Protein AF-A0AAV4TLE2-F1 (afdb_monomer_lite)

Secondary structure (DSSP, 8-state):
-------------------------------PPP------------------------TTS-------SSS------EETTEE--HHHHTT-TT-EE-TTS-EESGGG---TTTTB-TTS-BT-S---B-TTS-BT---EE-TTT--EESTTSS--HHHHGGGB-TTS-BTTSS---EE-TTS-EESSS-TTB-TTS-B--GGGGGGPPEEETTEEESGGG---GGGTB-TTS-BGGGT---GGGGS--B-TTS-BT---S----------S---TT-PPPP---

Sequence (285 aa):
MIKKKLCATEFVLQTQCALTVANIAKQLSPRIQVMGWNWIIIVLMHLQVGMTQLSNVNLDDLQTNEPDHAGYGWPTRVFEGKVLTDCEGLGFRNATKNKCGFCTGGNTNLPKQYYMDCEGKCEGTASSLDCNGDCRGKAYIDECSGECIGGNTKKTEKDVESYRDCRGGCMSSGIKLFKDSCSVCHTGTSPFQDCTNRCHMPSQEKQMTKLICGRCVGGTSGIPASDVLDPCGNCKSDGIECPCNGTGKPDACGICNGGGVSCMKAIRFQPRALPVNTQATVRFY

pLDDT: mean 72.19, std 23.96, range [23.53, 96.81]

Organism: NCBI:txid1538125

Structure (mmCIF, N/CA/C/O backbone):
data_AF-A0AAV4TLE2-F1
#
_entry.id   AF-A0AAV4TLE2-F1
#
loop_
_atom_site.group_PDB
_atom_site.id
_atom_site.type_symbol
_atom_site.label_atom_id
_atom_site.label_alt_id
_atom_site.label_comp_id
_atom_site.label_asym_id
_atom_site.label_entity_id
_atom_site.label_seq_id
_atom_site.pdbx_PDB_ins_code
_atom_site.Cartn_x
_atom_site.Cartn_y
_atom_site.Cartn_z
_atom_site.occupancy
_atom_site.B_iso_or_equiv
_atom_site.auth_seq_id
_atom_site.auth_comp_id
_atom_site.auth_asym_id
_atom_site.auth_atom_id
_atom_site.pdbx_PDB_model_num
ATOM 1 N N . MET A 1 1 ? 45.057 -40.861 19.599 1.00 31.16 1 MET A N 1
ATOM 2 C CA . MET A 1 1 ? 46.180 -40.104 20.192 1.00 31.16 1 MET A CA 1
ATOM 3 C C . MET A 1 1 ? 45.905 -38.609 20.034 1.00 31.16 1 MET A C 1
ATOM 5 O O . MET A 1 1 ? 45.713 -38.215 18.901 1.00 31.16 1 MET A O 1
ATOM 9 N N . ILE A 1 2 ? 45.884 -37.846 21.150 1.00 25.09 2 ILE A N 1
ATOM 10 C CA . ILE A 1 2 ? 46.497 -36.495 21.334 1.00 25.09 2 ILE A CA 1
ATOM 11 C C . ILE A 1 2 ? 45.984 -35.358 20.398 1.00 25.09 2 ILE A C 1
ATOM 13 O O . ILE A 1 2 ? 46.074 -35.498 19.195 1.00 25.09 2 ILE A O 1
ATOM 17 N N . LYS A 1 3 ? 45.540 -34.150 20.802 1.00 27.08 3 LYS A N 1
ATOM 18 C CA . LYS A 1 3 ? 45.481 -33.387 22.071 1.00 27.08 3 LYS A CA 1
ATOM 19 C C . LYS A 1 3 ? 44.549 -32.152 21.913 1.00 27.08 3 LYS A C 1
ATOM 21 O O . LYS A 1 3 ? 44.486 -31.547 20.854 1.00 27.08 3 LYS A O 1
ATOM 26 N N . LYS A 1 4 ? 43.943 -31.780 23.049 1.00 29.06 4 LYS A N 1
ATOM 27 C CA . LYS A 1 4 ? 43.359 -30.503 23.542 1.00 29.06 4 LYS A CA 1
ATOM 28 C C . LYS A 1 4 ? 43.868 -29.153 22.973 1.00 29.06 4 LYS A C 1
ATOM 30 O O . LYS A 1 4 ? 45.073 -28.999 22.801 1.00 29.06 4 LYS A O 1
ATOM 35 N N . LYS A 1 5 ? 42.974 -28.139 22.978 1.00 27.11 5 LYS A N 1
ATOM 36 C CA . LYS A 1 5 ? 43.078 -26.787 23.623 1.00 27.11 5 LYS A CA 1
ATOM 37 C C . LYS A 1 5 ? 41.677 -26.109 23.566 1.00 27.11 5 LYS A C 1
ATOM 39 O O . LYS A 1 5 ? 41.113 -26.092 22.485 1.00 27.11 5 LYS A O 1
ATOM 44 N N . LEU A 1 6 ? 40.926 -25.818 24.643 1.00 25.81 6 LEU A N 1
ATOM 45 C CA . LEU A 1 6 ? 41.026 -24.845 25.766 1.00 25.81 6 LEU A CA 1
ATOM 46 C C . LEU A 1 6 ? 40.865 -23.353 25.395 1.00 25.81 6 LEU A C 1
ATOM 48 O O . LEU A 1 6 ? 41.767 -22.798 24.782 1.00 25.81 6 LEU A O 1
ATOM 52 N N . CYS A 1 7 ? 39.737 -22.767 25.838 1.00 23.53 7 CYS A N 1
ATOM 53 C CA . CYS A 1 7 ? 39.487 -21.452 26.488 1.00 23.53 7 CYS A CA 1
ATOM 54 C C . CYS A 1 7 ? 37.956 -21.408 26.738 1.00 23.53 7 CYS A C 1
ATOM 56 O O . CYS A 1 7 ? 37.212 -21.499 25.771 1.00 23.53 7 CYS A O 1
ATOM 58 N N . ALA A 1 8 ? 37.355 -21.506 27.929 1.00 24.25 8 ALA A N 1
ATOM 59 C CA . ALA A 1 8 ? 37.549 -20.862 29.233 1.00 24.25 8 ALA A CA 1
ATOM 60 C C . ALA A 1 8 ? 37.333 -19.338 29.214 1.00 24.25 8 ALA A C 1
ATOM 62 O O . ALA A 1 8 ? 38.262 -18.595 28.921 1.00 24.25 8 ALA A O 1
ATOM 63 N N . THR A 1 9 ? 36.128 -18.918 29.612 1.00 26.03 9 THR A N 1
ATOM 64 C CA . THR A 1 9 ? 35.859 -17.692 30.382 1.00 26.03 9 THR A CA 1
ATOM 65 C C . THR A 1 9 ? 34.666 -17.954 31.313 1.00 26.03 9 THR A C 1
ATOM 67 O O . THR A 1 9 ? 33.529 -18.102 30.873 1.00 26.03 9 THR A O 1
ATOM 70 N N . GLU A 1 10 ? 34.958 -18.069 32.609 1.00 26.19 10 GLU A N 1
ATOM 71 C CA . GLU A 1 10 ? 34.013 -17.958 33.728 1.00 26.19 10 GLU A CA 1
ATOM 72 C C . GLU A 1 10 ? 33.810 -16.474 34.091 1.00 26.19 10 GLU A C 1
ATOM 74 O O . GLU A 1 10 ? 34.738 -15.689 33.908 1.00 26.19 10 GLU A O 1
ATOM 79 N N . PHE A 1 11 ? 32.642 -16.107 34.637 1.00 24.56 11 PHE A N 1
ATOM 80 C CA . PHE A 1 11 ? 32.458 -15.466 35.962 1.00 24.56 11 PHE A CA 1
ATOM 81 C C . PHE A 1 11 ? 30.948 -15.167 36.171 1.00 24.56 11 PHE A C 1
ATOM 83 O O . PHE A 1 11 ? 30.346 -14.503 35.337 1.00 24.56 11 PHE A O 1
ATOM 90 N N . VAL A 1 12 ? 30.231 -15.843 37.086 1.00 26.41 12 VAL A N 1
ATOM 91 C CA . VAL A 1 12 ? 30.034 -15.594 38.543 1.00 26.41 12 VAL A CA 1
ATOM 92 C C . VAL A 1 12 ? 28.701 -14.874 38.836 1.00 26.41 12 VAL A C 1
ATOM 94 O O . VAL A 1 12 ? 28.540 -13.725 38.453 1.00 26.41 12 VAL A O 1
ATOM 97 N N . LEU A 1 13 ? 27.766 -15.536 39.544 1.00 25.38 13 LEU A N 1
ATOM 98 C CA . LEU A 1 13 ? 27.343 -15.191 40.922 1.00 25.38 13 LEU A CA 1
ATOM 99 C C . LEU A 1 13 ? 26.170 -16.067 41.434 1.00 25.38 13 LEU A C 1
ATOM 101 O O . LEU A 1 13 ? 25.067 -16.037 40.907 1.00 25.38 13 LEU A O 1
ATOM 105 N N . GLN A 1 14 ? 26.479 -16.811 42.503 1.00 27.39 14 GLN A N 1
ATOM 106 C CA . GLN A 1 14 ? 25.698 -17.122 43.715 1.00 27.39 14 GLN A CA 1
ATOM 107 C C . GLN A 1 14 ? 24.201 -17.484 43.636 1.00 27.39 14 GLN A C 1
ATOM 109 O O . GLN A 1 14 ? 23.339 -16.649 43.396 1.00 27.39 14 GLN A O 1
ATOM 114 N N . THR A 1 15 ? 23.877 -18.675 44.149 1.00 28.39 15 THR A N 1
ATOM 115 C CA . THR A 1 15 ? 23.251 -18.811 45.484 1.00 28.39 15 THR A CA 1
ATOM 116 C C . THR A 1 15 ? 23.295 -20.274 45.943 1.00 28.39 15 THR A C 1
ATOM 118 O O . THR A 1 15 ? 22.739 -21.166 45.313 1.00 28.39 15 THR A O 1
ATOM 121 N N . GLN A 1 16 ? 23.983 -20.522 47.058 1.00 30.27 16 GLN A N 1
ATOM 122 C CA . GLN A 1 16 ? 23.780 -21.688 47.916 1.00 30.27 16 GLN A CA 1
ATOM 123 C C . GLN A 1 16 ? 23.021 -21.196 49.148 1.00 30.27 16 GLN A C 1
ATOM 125 O O . GLN A 1 16 ? 23.414 -20.182 49.721 1.00 30.27 16 GLN A O 1
ATOM 130 N N . CYS A 1 17 ? 22.019 -21.936 49.616 1.00 23.92 17 CYS A N 1
ATOM 131 C CA . CYS A 1 17 ? 21.881 -22.137 51.053 1.00 23.92 17 CYS A CA 1
ATOM 132 C C . CYS A 1 17 ? 21.195 -23.473 51.341 1.00 23.92 17 CYS A C 1
ATOM 134 O O . CYS A 1 17 ? 20.247 -23.873 50.672 1.00 23.92 17 CYS A O 1
ATOM 136 N N . ALA A 1 18 ? 21.786 -24.178 52.295 1.00 27.72 18 ALA A N 1
ATOM 137 C CA . ALA A 1 18 ? 21.597 -25.577 52.616 1.00 27.72 18 ALA A CA 1
ATOM 138 C C . ALA A 1 18 ? 20.379 -25.828 53.514 1.00 27.72 18 ALA A C 1
ATOM 140 O O . ALA A 1 18 ? 20.016 -24.982 54.325 1.00 27.72 18 ALA A O 1
ATOM 141 N N . LEU A 1 19 ? 19.846 -27.049 53.452 1.00 29.20 19 LEU A N 1
ATOM 142 C CA . LEU A 1 19 ? 19.179 -27.696 54.580 1.00 29.20 19 LEU A CA 1
ATOM 143 C C . LEU A 1 19 ? 19.462 -29.202 54.514 1.00 29.20 19 LEU A C 1
ATOM 145 O O . LEU A 1 19 ? 19.031 -29.900 53.598 1.00 29.20 19 LEU A O 1
ATOM 149 N N . THR A 1 20 ? 20.244 -29.681 55.477 1.00 27.61 20 THR A N 1
ATOM 150 C CA . THR A 1 20 ? 20.518 -31.095 55.753 1.00 27.61 20 THR A CA 1
ATOM 151 C C . THR A 1 20 ? 19.861 -31.529 57.071 1.00 27.61 20 THR A C 1
ATOM 153 O O . THR A 1 20 ? 19.681 -30.707 57.966 1.00 27.61 20 THR A O 1
ATOM 156 N N . VAL A 1 21 ? 19.658 -32.858 57.186 1.00 28.94 21 VAL A N 1
ATOM 157 C CA . VAL A 1 21 ? 19.431 -33.685 58.407 1.00 28.94 21 VAL A CA 1
ATOM 158 C C . VAL A 1 21 ? 17.949 -33.812 58.856 1.00 28.94 21 VAL A C 1
ATOM 160 O O . VAL A 1 21 ? 17.3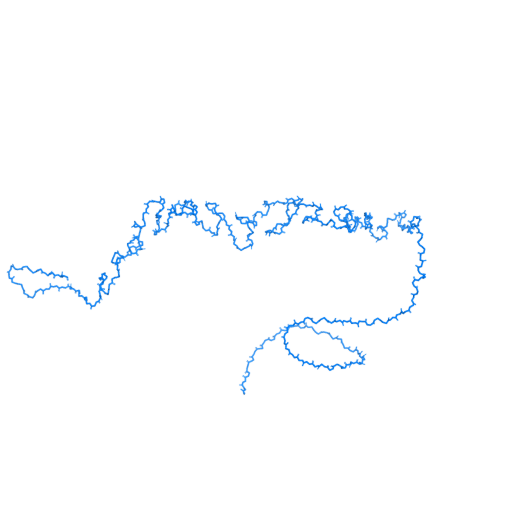18 -32.805 59.126 1.00 28.94 21 VAL A O 1
ATOM 163 N N . ALA A 1 22 ? 17.296 -34.982 59.007 1.00 30.17 22 ALA A N 1
ATOM 164 C CA . ALA A 1 22 ? 17.700 -36.398 58.972 1.00 30.17 22 ALA A CA 1
ATOM 165 C C . ALA A 1 22 ? 16.505 -37.393 58.886 1.00 30.17 22 ALA A C 1
ATOM 167 O O . ALA A 1 22 ? 15.416 -37.102 59.364 1.00 30.17 22 ALA A O 1
ATOM 168 N N . ASN A 1 23 ? 16.834 -38.608 58.406 1.00 28.55 23 ASN A N 1
ATOM 169 C CA . ASN A 1 23 ? 16.369 -39.960 58.796 1.00 28.55 23 ASN A CA 1
ATOM 170 C C . ASN A 1 23 ? 14.876 -40.350 58.666 1.00 28.55 23 ASN A C 1
ATOM 172 O O . ASN A 1 23 ? 14.041 -39.918 59.445 1.00 28.55 23 ASN A O 1
ATOM 176 N N . ILE A 1 24 ? 14.554 -41.338 57.815 1.00 29.16 24 ILE A N 1
ATOM 177 C CA . ILE A 1 24 ? 14.566 -42.799 58.090 1.00 29.16 24 ILE A CA 1
ATOM 178 C C . ILE A 1 24 ? 14.253 -43.551 56.776 1.00 29.16 24 ILE A C 1
ATOM 180 O O . ILE A 1 24 ? 13.413 -43.148 55.978 1.00 29.16 24 ILE A O 1
ATOM 184 N N . ALA A 1 25 ? 14.977 -44.647 56.553 1.00 31.34 25 ALA A N 1
ATOM 185 C CA . ALA A 1 25 ? 15.005 -45.461 55.345 1.00 31.34 25 ALA A CA 1
ATOM 186 C C . ALA A 1 25 ? 13.802 -46.408 55.160 1.00 31.34 25 ALA A C 1
ATOM 188 O O . ALA A 1 25 ? 13.398 -47.090 56.099 1.00 31.34 25 ALA A O 1
ATOM 189 N N . LYS A 1 26 ? 13.351 -46.557 53.906 1.00 32.50 26 LYS A N 1
ATOM 190 C CA . LYS A 1 26 ? 13.092 -47.847 53.222 1.00 32.50 26 LYS A CA 1
ATOM 191 C C . LYS A 1 26 ? 12.643 -47.563 51.785 1.00 32.50 26 LYS A C 1
ATOM 193 O O . LYS A 1 26 ? 11.467 -47.337 51.530 1.00 32.50 26 LYS A O 1
ATOM 198 N N . GLN A 1 27 ? 13.584 -47.561 50.843 1.00 31.91 27 GLN A N 1
ATOM 199 C CA . GLN A 1 27 ? 13.258 -47.461 49.422 1.00 31.91 27 GLN A CA 1
ATOM 200 C C . GLN A 1 27 ? 13.308 -48.858 48.802 1.00 31.91 27 GLN A C 1
ATOM 202 O O . GLN A 1 27 ? 14.360 -49.496 48.751 1.00 31.91 27 GLN A O 1
ATOM 207 N N . LEU A 1 28 ? 12.130 -49.336 48.395 1.00 32.66 28 LEU A N 1
ATOM 208 C CA . LEU A 1 28 ? 11.956 -50.493 47.527 1.00 32.66 28 LEU A CA 1
ATOM 209 C C . LEU A 1 28 ? 12.684 -50.246 46.202 1.00 32.66 28 LEU A C 1
ATOM 211 O O . LEU A 1 28 ? 12.590 -49.170 45.615 1.00 32.66 28 LEU A O 1
ATOM 215 N N . SER A 1 29 ? 13.366 -51.274 45.715 1.00 36.62 29 SER A N 1
ATOM 216 C CA . SER A 1 29 ? 13.880 -51.341 44.354 1.00 36.62 29 SER A CA 1
ATOM 217 C C . SER A 1 29 ? 12.759 -51.712 43.377 1.00 36.62 29 SER A C 1
ATOM 219 O O . SER A 1 29 ? 11.988 -52.632 43.654 1.00 36.62 29 SER A O 1
ATOM 221 N N . PRO A 1 30 ? 12.706 -51.091 42.188 1.00 39.25 30 PRO A N 1
ATOM 222 C CA . PRO A 1 30 ? 12.134 -51.749 41.027 1.00 39.25 30 PRO A CA 1
ATOM 223 C C . PRO A 1 30 ? 13.223 -52.022 39.984 1.00 39.25 30 PRO A C 1
ATOM 225 O O . PRO A 1 30 ? 14.008 -51.152 39.608 1.00 39.25 30 PRO A O 1
ATOM 228 N N . ARG A 1 31 ? 13.263 -53.270 39.505 1.00 30.97 31 ARG A N 1
ATOM 229 C CA . ARG A 1 31 ? 13.993 -53.654 38.293 1.00 30.97 31 ARG A CA 1
ATOM 230 C C . ARG A 1 31 ? 13.358 -52.940 37.100 1.00 30.97 31 ARG A C 1
ATOM 232 O O . ARG A 1 31 ? 12.219 -53.228 36.750 1.00 30.97 31 ARG A O 1
ATOM 239 N N . ILE A 1 32 ? 14.112 -52.046 36.473 1.00 34.09 32 ILE A N 1
ATOM 240 C CA . ILE A 1 32 ? 13.772 -51.421 35.194 1.00 34.09 32 ILE A CA 1
ATOM 241 C C . ILE A 1 32 ? 14.413 -52.269 34.090 1.00 34.09 32 ILE A C 1
ATOM 243 O O . ILE A 1 32 ? 15.633 -52.429 34.070 1.00 34.09 32 ILE A O 1
ATOM 247 N N . GLN A 1 33 ? 13.611 -52.802 33.166 1.00 30.36 33 GLN A N 1
ATOM 248 C CA . GLN A 1 33 ? 14.106 -53.195 31.846 1.00 30.36 33 GLN A CA 1
ATOM 249 C C . GLN A 1 33 ? 13.781 -52.072 30.862 1.00 30.36 33 GLN A C 1
ATOM 251 O O . GLN A 1 33 ? 12.621 -51.728 30.652 1.00 30.36 33 GLN A O 1
ATOM 256 N N . VAL A 1 34 ? 14.837 -51.480 30.304 1.00 33.25 34 VAL A N 1
ATOM 257 C CA . VAL A 1 34 ? 14.786 -50.439 29.276 1.00 33.25 34 VAL A CA 1
ATOM 258 C C . VAL A 1 34 ? 15.019 -51.104 27.922 1.00 33.25 34 VAL A C 1
ATOM 260 O O . VAL A 1 34 ? 16.060 -51.723 27.716 1.00 33.25 34 VAL A O 1
ATOM 263 N N . MET A 1 35 ? 14.093 -50.921 26.983 1.00 28.28 35 MET A N 1
ATOM 264 C CA . MET A 1 35 ? 14.398 -50.942 25.553 1.00 28.28 35 MET A CA 1
ATOM 265 C C . MET A 1 35 ? 14.110 -49.544 25.011 1.00 28.28 35 MET A C 1
ATOM 267 O O . MET A 1 35 ? 13.002 -49.031 25.146 1.00 28.28 35 MET A O 1
ATOM 271 N N . GLY A 1 36 ? 15.154 -48.898 24.491 1.00 29.81 36 GLY A N 1
ATOM 272 C CA . GLY A 1 36 ? 15.078 -47.555 23.930 1.00 29.81 36 GLY A CA 1
ATOM 273 C C . GLY A 1 36 ? 14.529 -47.553 22.505 1.00 29.81 36 GLY A C 1
ATOM 274 O O . GLY A 1 36 ? 14.722 -48.514 21.766 1.00 29.81 36 GLY A O 1
ATOM 275 N N . TRP A 1 37 ? 13.921 -46.442 22.098 1.00 31.41 37 TRP A N 1
ATOM 276 C CA . TRP A 1 37 ? 14.589 -45.366 21.353 1.00 31.41 37 TRP A CA 1
ATOM 277 C C . TRP A 1 37 ? 13.706 -44.100 21.391 1.00 31.41 37 TRP A C 1
ATOM 279 O O . TRP A 1 37 ? 12.500 -44.168 21.607 1.00 31.41 37 TRP A O 1
ATOM 289 N N . ASN A 1 38 ? 14.364 -42.946 21.294 1.00 33.59 38 ASN A N 1
ATOM 290 C CA . ASN A 1 38 ? 13.903 -41.607 21.677 1.00 33.59 38 ASN A CA 1
ATOM 291 C C . ASN A 1 38 ? 12.781 -41.013 20.785 1.00 33.59 38 ASN A C 1
ATOM 293 O O . ASN A 1 38 ? 12.735 -41.390 19.622 1.00 33.59 38 ASN A O 1
ATOM 297 N N . TRP A 1 39 ? 11.924 -40.020 21.110 1.00 38.19 39 TRP A N 1
ATOM 298 C CA . TRP A 1 39 ? 11.506 -39.146 22.250 1.00 38.19 39 TRP A CA 1
ATOM 299 C C . TRP A 1 39 ? 10.334 -38.282 21.685 1.00 38.19 39 TRP A C 1
ATOM 301 O O . TRP A 1 39 ? 10.406 -37.928 20.515 1.00 38.19 39 TRP A O 1
ATOM 311 N N . ILE A 1 40 ? 9.233 -37.877 22.342 1.00 38.34 40 ILE A N 1
ATOM 312 C CA . ILE A 1 40 ? 8.763 -37.885 23.738 1.00 38.34 40 ILE A CA 1
ATOM 313 C C . ILE A 1 40 ? 7.229 -38.065 23.734 1.00 38.34 40 ILE A C 1
ATOM 315 O O . ILE A 1 40 ? 6.498 -37.293 23.116 1.00 38.34 40 ILE A O 1
ATOM 319 N N . ILE A 1 41 ? 6.766 -39.075 24.474 1.00 39.03 41 ILE A N 1
ATOM 320 C CA . ILE A 1 41 ? 5.396 -39.244 24.967 1.00 39.03 41 ILE A CA 1
ATOM 321 C C . ILE A 1 41 ? 5.367 -38.659 26.381 1.00 39.03 41 ILE A C 1
ATOM 323 O O . ILE A 1 41 ? 6.246 -38.941 27.197 1.00 39.03 41 ILE A O 1
ATOM 327 N N . ILE A 1 42 ? 4.363 -37.833 26.656 1.00 37.69 42 ILE A N 1
ATOM 328 C CA . ILE A 1 42 ? 4.091 -37.235 27.965 1.00 37.69 42 ILE A CA 1
ATOM 329 C C . ILE A 1 42 ? 3.661 -38.356 28.925 1.00 37.69 42 ILE A C 1
ATOM 331 O O . ILE A 1 42 ? 2.618 -38.978 28.735 1.00 37.69 42 ILE A O 1
ATOM 335 N N . VAL A 1 43 ? 4.476 -38.635 29.945 1.00 37.25 43 VAL A N 1
ATOM 336 C CA . VAL A 1 43 ? 4.163 -39.608 31.002 1.00 37.25 43 VAL A CA 1
ATOM 337 C C . VAL A 1 43 ? 3.256 -38.943 32.037 1.00 37.25 43 VAL A C 1
ATOM 339 O O . VAL A 1 43 ? 3.694 -38.102 32.819 1.00 37.25 43 VAL A O 1
ATOM 342 N N . LEU A 1 44 ? 1.986 -39.347 32.045 1.00 34.19 44 LEU A N 1
ATOM 343 C CA . LEU A 1 44 ? 1.049 -39.124 33.145 1.00 34.19 44 LEU A CA 1
ATOM 344 C C . LEU A 1 44 ? 1.452 -40.016 34.329 1.00 34.19 44 LEU A C 1
ATOM 346 O O . LEU A 1 44 ? 1.271 -41.232 34.296 1.00 34.19 44 LEU A O 1
ATOM 350 N N . MET A 1 45 ? 2.000 -39.414 35.385 1.00 31.97 45 MET A N 1
ATOM 351 C CA . MET A 1 45 ? 2.130 -40.070 36.686 1.00 31.97 45 MET A CA 1
ATOM 352 C C . MET A 1 45 ? 0.781 -40.012 37.411 1.00 31.97 45 MET A C 1
ATOM 354 O O . MET A 1 45 ? 0.375 -38.962 37.903 1.00 31.97 45 MET A O 1
ATOM 358 N N . HIS A 1 46 ? 0.094 -41.151 37.497 1.00 38.41 46 HIS A N 1
ATOM 359 C CA . HIS A 1 46 ? -0.998 -41.345 38.448 1.00 38.41 46 HIS A CA 1
ATOM 360 C C . HIS A 1 46 ? -0.409 -41.501 39.857 1.00 38.41 46 HIS A C 1
ATOM 362 O O . HIS A 1 46 ? 0.151 -42.540 40.200 1.00 38.41 46 HIS A O 1
ATOM 368 N N . LEU A 1 47 ? -0.545 -40.462 40.684 1.00 31.02 47 LEU A N 1
ATOM 369 C CA . LEU A 1 47 ? -0.412 -40.576 42.134 1.00 31.02 47 LEU A CA 1
ATOM 370 C C . LEU A 1 47 ? -1.717 -41.178 42.681 1.00 31.02 47 LEU A C 1
ATOM 372 O O . LEU A 1 47 ? -2.736 -40.495 42.754 1.00 31.02 47 LEU A O 1
ATOM 376 N N . GLN A 1 48 ? -1.705 -42.452 43.069 1.00 39.50 48 GLN A N 1
ATOM 377 C CA . GLN A 1 48 ? -2.733 -43.009 43.950 1.00 39.50 48 GLN A CA 1
ATOM 378 C C . GLN A 1 48 ? -2.312 -42.756 45.396 1.00 39.50 48 GLN A C 1
ATOM 380 O O . GLN A 1 48 ? -1.461 -43.453 45.945 1.00 39.50 48 GLN A O 1
ATOM 385 N N . VAL A 1 49 ? -2.911 -41.737 46.012 1.00 36.12 49 VAL A N 1
ATOM 386 C CA . VAL A 1 49 ? -2.901 -41.588 47.468 1.00 36.12 49 VAL A CA 1
ATOM 387 C C . VAL A 1 49 ? -3.944 -42.561 48.012 1.00 36.12 49 VAL A C 1
ATOM 389 O O . VAL A 1 49 ? -5.137 -42.419 47.749 1.00 36.12 49 VAL A O 1
ATOM 392 N N . GLY A 1 50 ? -3.485 -43.591 48.721 1.00 35.31 50 GLY A N 1
ATOM 393 C CA . GLY A 1 50 ? -4.359 -44.521 49.426 1.00 35.31 50 GLY A CA 1
ATOM 394 C C . GLY A 1 50 ? -5.111 -43.793 50.536 1.00 35.31 50 GLY A C 1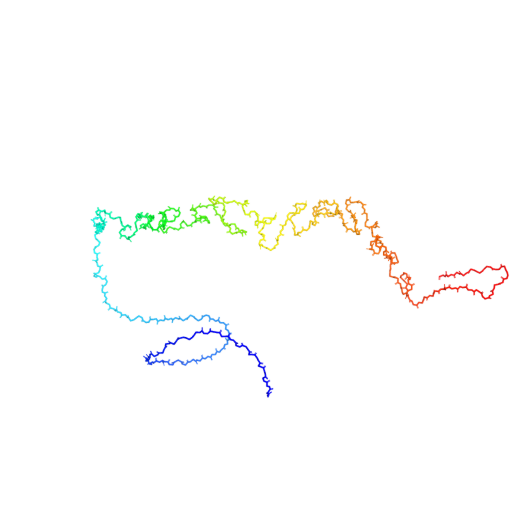
ATOM 395 O O . GLY A 1 50 ? -4.507 -43.364 51.515 1.00 35.31 50 GLY A O 1
ATOM 396 N N . MET A 1 51 ? -6.427 -43.658 50.381 1.00 33.56 51 MET A N 1
ATOM 397 C CA . MET A 1 51 ? -7.316 -43.268 51.470 1.00 33.56 51 MET A CA 1
ATOM 398 C C . MET A 1 51 ? -7.492 -44.472 52.397 1.00 33.56 51 MET A C 1
ATOM 400 O O . MET A 1 51 ? -8.154 -45.448 52.047 1.00 33.56 51 MET A O 1
ATOM 404 N N . THR A 1 52 ? -6.899 -44.418 53.587 1.00 34.91 52 THR A N 1
ATOM 405 C CA . THR A 1 52 ? -7.352 -45.237 54.713 1.00 34.91 52 THR A CA 1
ATOM 406 C C . THR A 1 52 ? -8.789 -44.846 55.037 1.00 34.91 52 THR A C 1
ATOM 408 O O . THR A 1 52 ? -9.058 -43.689 55.360 1.00 34.91 52 THR A O 1
ATOM 411 N N . GLN A 1 53 ? -9.710 -45.802 54.931 1.00 40.00 53 GLN A N 1
ATOM 412 C CA . GLN A 1 53 ? -11.087 -45.624 55.367 1.00 40.00 53 GLN A CA 1
ATOM 413 C C . GLN A 1 53 ? -11.136 -45.438 56.887 1.00 40.00 53 GLN A C 1
ATOM 415 O O . GLN A 1 53 ? -10.802 -46.348 57.642 1.00 40.00 53 GLN A O 1
ATOM 420 N N . LEU A 1 54 ? -11.598 -44.269 57.327 1.00 35.06 54 LEU A N 1
ATOM 421 C CA . LEU A 1 54 ? -12.303 -44.130 58.596 1.00 35.06 54 LEU A CA 1
ATOM 422 C C . LEU A 1 54 ? -13.774 -44.428 58.303 1.00 35.06 54 LEU A C 1
ATOM 424 O O . LEU A 1 54 ? -14.540 -43.552 57.911 1.00 35.06 54 LEU A O 1
ATOM 428 N N . SER A 1 55 ? -14.145 -45.699 58.413 1.00 45.88 55 SER A N 1
ATOM 429 C CA . SER A 1 55 ? -15.542 -46.115 58.442 1.00 45.88 55 SER A CA 1
ATOM 430 C C . SER A 1 55 ? -16.151 -45.760 59.800 1.00 45.88 55 SER A C 1
ATOM 432 O O . SER A 1 55 ? -15.602 -46.144 60.833 1.00 45.88 55 SER A O 1
ATOM 434 N N . ASN A 1 56 ? -17.322 -45.119 59.740 1.00 49.50 56 ASN A N 1
ATOM 435 C CA . ASN A 1 56 ? -18.309 -44.877 60.800 1.00 49.50 56 ASN A CA 1
ATOM 436 C C . ASN A 1 56 ? -18.207 -43.532 61.535 1.00 49.50 56 ASN A C 1
ATOM 438 O O . ASN A 1 56 ? -17.884 -43.469 62.718 1.00 49.50 56 ASN A O 1
ATOM 442 N N . VAL A 1 57 ? -18.648 -42.470 60.857 1.00 41.88 57 VAL A N 1
ATOM 443 C CA . VAL A 1 57 ? -19.561 -41.516 61.500 1.00 41.88 57 VAL A CA 1
ATOM 444 C C . VAL A 1 57 ? -20.877 -41.605 60.739 1.00 41.88 57 VAL A C 1
ATOM 446 O O . VAL A 1 57 ? -20.915 -41.406 59.526 1.00 41.88 57 VAL A O 1
ATOM 449 N N . ASN A 1 58 ? -21.916 -42.026 61.450 1.00 38.69 58 ASN A N 1
ATOM 450 C CA . ASN A 1 58 ? -23.255 -42.224 60.924 1.00 38.69 58 ASN A CA 1
ATOM 451 C C . ASN A 1 58 ? -23.824 -40.868 60.477 1.00 38.69 58 ASN A C 1
ATOM 453 O O . ASN A 1 58 ? -23.855 -39.926 61.266 1.00 38.69 58 ASN A O 1
ATOM 457 N N . LEU A 1 59 ? -24.239 -40.765 59.215 1.00 45.59 59 LEU A N 1
ATOM 458 C CA . LEU A 1 59 ? -24.752 -39.531 58.605 1.00 45.59 59 LEU A CA 1
ATOM 459 C C . LEU A 1 59 ? -26.259 -39.326 58.848 1.00 45.59 59 LEU A C 1
ATOM 461 O O . LEU A 1 59 ? -26.858 -38.464 58.217 1.00 45.59 59 LEU A O 1
ATOM 465 N N . ASP A 1 60 ? -26.837 -40.073 59.793 1.00 46.47 60 ASP A N 1
ATOM 466 C CA . ASP A 1 60 ? -28.246 -39.970 60.196 1.00 46.47 60 ASP A CA 1
ATOM 467 C C . ASP A 1 60 ? -28.468 -39.184 61.507 1.00 46.47 60 ASP A C 1
ATOM 469 O O . ASP A 1 60 ? -29.611 -38.910 61.856 1.00 46.47 60 ASP A O 1
ATOM 473 N N . ASP A 1 61 ? -27.411 -38.731 62.198 1.00 43.41 61 ASP A N 1
ATOM 474 C CA . ASP A 1 61 ? -27.532 -37.879 63.404 1.00 43.41 61 ASP A CA 1
ATOM 475 C C . ASP A 1 61 ? -27.338 -36.372 63.132 1.00 43.41 61 ASP A C 1
ATOM 477 O O . ASP A 1 61 ? -27.314 -35.555 64.053 1.00 43.41 61 ASP A O 1
ATOM 481 N N . LEU A 1 62 ? -27.257 -35.963 61.862 1.00 41.38 62 LEU A N 1
ATOM 482 C CA . LEU A 1 62 ? -27.398 -34.558 61.456 1.00 41.38 62 LEU A CA 1
ATOM 483 C C . LEU A 1 62 ? -28.737 -34.330 60.749 1.00 41.38 62 LEU A C 1
ATOM 485 O O . LEU A 1 62 ? -28.828 -33.641 59.737 1.00 41.38 62 LEU A O 1
ATOM 489 N N . GLN A 1 63 ? -29.811 -34.856 61.337 1.00 40.31 63 GLN A N 1
ATOM 490 C CA . GLN A 1 63 ? -31.124 -34.234 61.209 1.00 40.31 63 GLN A CA 1
ATOM 491 C C . GLN A 1 63 ? -31.128 -32.935 62.024 1.00 40.31 63 GLN A C 1
ATOM 493 O O . GLN A 1 63 ? -31.684 -32.854 63.120 1.00 40.31 63 GLN A O 1
ATOM 498 N N . THR A 1 64 ? -30.515 -31.877 61.491 1.00 38.06 64 THR A N 1
ATOM 499 C CA . THR A 1 64 ? -30.969 -30.539 61.864 1.00 38.06 64 THR A CA 1
ATOM 500 C C . THR A 1 64 ? -32.308 -30.353 61.179 1.00 38.06 64 THR A C 1
ATOM 502 O O . THR A 1 64 ? -32.366 -30.048 59.991 1.00 38.06 64 THR A O 1
ATOM 505 N N . ASN A 1 65 ? -33.376 -30.612 61.930 1.00 34.53 65 ASN A N 1
ATOM 506 C CA . ASN A 1 65 ? -34.698 -30.084 61.640 1.00 34.53 65 ASN A CA 1
ATOM 507 C C . ASN A 1 65 ? -34.534 -28.636 61.165 1.00 34.53 65 ASN A C 1
ATOM 509 O O . ASN A 1 65 ? -34.097 -27.792 61.946 1.00 34.53 65 ASN A O 1
ATOM 513 N N . GLU A 1 66 ? -34.827 -28.370 59.894 1.00 41.44 66 GLU A N 1
ATOM 514 C CA . GLU A 1 66 ? -35.110 -27.022 59.421 1.00 41.44 66 GLU A CA 1
ATOM 515 C C . GLU A 1 66 ? -36.376 -26.553 60.149 1.00 41.44 66 GLU A C 1
ATOM 517 O O . GLU A 1 66 ? -37.437 -27.150 59.958 1.00 41.44 66 GLU A O 1
ATOM 522 N N . PRO A 1 67 ? -36.337 -25.497 60.980 1.00 39.91 67 PRO A N 1
ATOM 523 C CA . PRO A 1 67 ? -37.477 -24.618 61.034 1.00 39.91 67 PRO A CA 1
ATOM 524 C C . PRO A 1 67 ? -37.382 -23.714 59.806 1.00 39.91 67 PRO A C 1
ATOM 526 O O . PRO A 1 67 ? -36.348 -23.086 59.566 1.00 39.91 67 PRO A O 1
ATOM 529 N N . ASP A 1 68 ? -38.470 -23.642 59.047 1.00 37.81 68 ASP A N 1
ATOM 530 C CA . ASP A 1 68 ? -38.717 -22.587 58.074 1.00 37.81 68 ASP A CA 1
ATOM 531 C C . ASP A 1 68 ? -38.129 -21.263 58.589 1.00 37.81 68 ASP A C 1
ATOM 533 O O . ASP A 1 68 ? -38.563 -20.727 59.615 1.00 37.81 68 ASP A O 1
ATOM 537 N N . HIS A 1 69 ? -37.100 -20.735 57.916 1.00 45.69 69 HIS A N 1
ATOM 538 C CA . HIS A 1 69 ? -36.476 -19.458 58.272 1.00 45.69 69 HIS A CA 1
ATOM 539 C C . HIS A 1 69 ? -37.369 -18.280 57.850 1.00 45.69 69 HIS A C 1
ATOM 541 O O . HIS A 1 69 ? -36.978 -17.379 57.114 1.00 45.69 69 HIS A O 1
ATOM 547 N N . ALA A 1 70 ? -38.582 -18.271 58.387 1.00 41.31 70 ALA A N 1
ATOM 548 C CA . ALA A 1 70 ? -39.412 -17.110 58.609 1.00 41.31 70 ALA A CA 1
ATOM 549 C C . ALA A 1 70 ? -39.515 -16.922 60.132 1.00 41.31 70 ALA A C 1
ATOM 551 O O . ALA A 1 70 ? -40.496 -17.329 60.744 1.00 41.31 70 ALA A O 1
ATOM 552 N N . GLY A 1 71 ? -38.496 -16.336 60.778 1.00 39.88 71 GLY A N 1
ATOM 553 C CA . GLY A 1 71 ? -38.696 -15.886 62.165 1.00 39.88 71 GLY A CA 1
ATOM 554 C C . GLY A 1 71 ? -37.493 -15.696 63.081 1.00 39.88 71 GLY A C 1
ATOM 555 O O . GLY A 1 71 ? -37.636 -14.989 64.073 1.00 39.88 71 GLY A O 1
ATOM 556 N N . TYR A 1 72 ? -36.310 -16.236 62.785 1.00 39.12 72 TYR A N 1
ATOM 557 C CA . TYR A 1 72 ? -35.153 -16.069 63.675 1.00 39.12 72 TYR A CA 1
ATOM 558 C C . TYR A 1 72 ? -34.068 -15.242 63.001 1.00 39.12 72 TYR A C 1
ATOM 560 O O . TYR A 1 72 ? -33.252 -15.740 62.228 1.00 39.12 72 TYR A O 1
ATOM 568 N N . GLY A 1 73 ? -34.107 -13.939 63.282 1.00 43.28 73 GLY A N 1
ATOM 569 C CA . GLY A 1 73 ? -33.037 -13.023 62.930 1.00 43.28 73 GLY A CA 1
ATOM 570 C C . GLY A 1 73 ? -31.725 -13.485 63.554 1.00 43.28 73 GLY A C 1
ATOM 571 O O . GLY A 1 73 ? -31.672 -13.837 64.733 1.00 43.28 73 GLY A O 1
ATOM 572 N N . TRP A 1 74 ? -30.657 -13.451 62.757 1.00 43.84 74 TRP A N 1
ATOM 573 C CA . TRP A 1 74 ? -29.288 -13.376 63.262 1.00 43.84 74 TRP A CA 1
ATOM 574 C C . TRP A 1 74 ? -29.250 -12.398 64.445 1.00 43.84 74 TRP A C 1
ATOM 576 O O . TRP A 1 74 ? -29.943 -11.377 64.358 1.00 43.84 74 TRP A O 1
ATOM 586 N N . PRO A 1 75 ? -28.482 -12.650 65.528 1.00 52.03 75 PRO A N 1
ATOM 587 C CA . PRO A 1 75 ? -28.359 -11.671 66.600 1.00 52.03 75 PRO A CA 1
ATOM 588 C C . PRO A 1 75 ? -27.991 -10.349 65.943 1.00 52.03 75 PRO A C 1
ATOM 590 O O . PRO A 1 75 ? -26.964 -10.259 65.263 1.00 52.03 75 PRO A O 1
ATOM 593 N N . THR A 1 76 ? -28.889 -9.367 66.047 1.00 52.62 76 THR A N 1
ATOM 594 C CA . THR A 1 76 ? -28.694 -8.055 65.444 1.00 52.62 76 THR A CA 1
ATOM 595 C C . THR A 1 76 ? -27.348 -7.576 65.942 1.00 52.62 76 THR A C 1
ATOM 597 O O . THR A 1 76 ? -27.182 -7.356 67.144 1.00 52.62 76 THR A O 1
ATOM 600 N N . ARG A 1 77 ? -26.356 -7.496 65.049 1.00 57.50 77 ARG A N 1
ATOM 601 C CA . ARG A 1 77 ? -25.052 -6.938 65.392 1.00 57.50 77 ARG A CA 1
ATOM 602 C C . ARG A 1 77 ? -25.295 -5.451 65.569 1.00 57.50 77 ARG A C 1
ATOM 604 O O . ARG A 1 77 ? -25.264 -4.695 64.610 1.00 57.50 77 ARG A O 1
ATOM 611 N N . VAL A 1 78 ? -25.685 -5.071 66.779 1.00 59.41 78 VAL A N 1
ATOM 612 C CA . VAL A 1 78 ? -25.906 -3.684 67.156 1.00 59.41 78 VAL A CA 1
ATOM 613 C C . VAL A 1 78 ? -24.532 -3.103 67.429 1.00 59.41 78 VAL A C 1
ATOM 615 O O . VAL A 1 78 ? -23.871 -3.474 68.397 1.00 59.41 78 VAL A O 1
ATOM 618 N N . PHE A 1 79 ? -24.093 -2.211 66.551 1.00 59.47 79 PHE A N 1
ATOM 619 C CA . PHE A 1 79 ? -22.919 -1.378 66.772 1.00 59.47 79 PHE A CA 1
ATOM 620 C C . PHE A 1 79 ? -23.448 0.041 66.992 1.00 59.47 79 PHE A C 1
ATOM 622 O O . PHE A 1 79 ? -24.201 0.546 66.161 1.00 59.47 79 PHE A O 1
ATOM 629 N N . GLU A 1 80 ? -23.153 0.639 68.149 1.00 66.81 80 GLU A N 1
ATOM 630 C CA . GLU A 1 80 ? -23.591 2.004 68.506 1.00 66.81 80 GLU A CA 1
ATOM 631 C C . GLU A 1 80 ? -25.118 2.240 68.423 1.00 66.81 80 GLU A C 1
ATOM 633 O O . GLU A 1 80 ? -25.583 3.309 68.039 1.00 66.81 80 GLU A O 1
ATOM 638 N N . GLY A 1 81 ? -25.935 1.236 68.763 1.00 72.19 81 GLY A N 1
ATOM 639 C CA . GLY A 1 81 ? -27.401 1.370 68.758 1.00 72.19 81 GLY A CA 1
ATOM 640 C C . GLY A 1 81 ? -28.056 1.303 67.371 1.00 72.19 81 GLY A C 1
ATOM 641 O O . GLY A 1 81 ? -29.275 1.432 67.271 1.00 72.19 81 GLY A O 1
ATOM 642 N N . LYS A 1 82 ? -27.284 1.053 66.303 1.00 77.44 82 LYS A N 1
ATOM 643 C CA . LYS A 1 82 ? -27.796 0.856 64.942 1.00 77.44 82 LYS A CA 1
ATOM 644 C C . LYS A 1 82 ? -27.820 -0.633 64.586 1.00 77.44 82 LYS A C 1
ATOM 646 O O . LYS A 1 82 ? -26.827 -1.336 64.763 1.00 77.44 82 LYS A O 1
ATOM 651 N N . VAL A 1 83 ? -28.949 -1.112 64.061 1.00 80.62 83 VAL A N 1
ATOM 652 C CA . VAL A 1 83 ? -29.053 -2.461 63.485 1.00 80.62 83 VAL A CA 1
ATOM 653 C C . VAL A 1 83 ? -28.253 -2.485 62.182 1.00 80.62 83 VAL A C 1
ATOM 655 O O . VAL A 1 83 ? -28.597 -1.772 61.239 1.00 80.62 83 VAL A O 1
ATOM 658 N N . LEU A 1 84 ? -27.168 -3.263 62.145 1.00 79.56 84 LEU A N 1
ATOM 659 C CA . LEU A 1 84 ? -26.372 -3.456 60.933 1.00 79.56 84 LEU A CA 1
ATOM 660 C C . LEU A 1 84 ? -27.128 -4.334 59.932 1.00 79.56 84 LEU A C 1
ATOM 662 O O . LEU A 1 84 ? -27.736 -5.338 60.308 1.00 79.56 84 LEU A O 1
ATOM 666 N N . THR A 1 85 ? -27.051 -3.981 58.650 1.00 85.56 85 THR A N 1
ATOM 667 C CA . THR A 1 85 ? -27.487 -4.871 57.563 1.00 85.56 85 THR A CA 1
ATOM 668 C C . THR A 1 85 ? -26.608 -6.125 57.500 1.00 85.56 85 THR A C 1
ATOM 670 O O . THR A 1 85 ? -25.474 -6.115 57.979 1.00 85.56 85 THR A O 1
ATOM 673 N N . ASP A 1 86 ? -27.081 -7.197 56.852 1.00 87.81 86 ASP A N 1
ATOM 674 C CA . ASP A 1 86 ? -26.295 -8.429 56.659 1.00 87.81 86 ASP A CA 1
ATOM 675 C C . ASP A 1 86 ? -24.894 -8.147 56.091 1.00 87.81 86 ASP A C 1
ATOM 677 O O . ASP A 1 86 ? -23.902 -8.715 56.541 1.00 87.81 86 ASP A O 1
ATOM 681 N N . CYS A 1 87 ? -24.808 -7.227 55.127 1.00 91.06 87 CYS A N 1
ATOM 682 C CA . CYS A 1 87 ? -23.555 -6.851 54.483 1.00 91.06 87 CYS A CA 1
ATOM 683 C C . CYS A 1 87 ? -22.641 -6.032 55.394 1.00 91.06 87 CYS A C 1
ATOM 685 O O . CYS A 1 87 ? -21.438 -6.287 55.447 1.00 91.06 87 CYS A O 1
ATOM 687 N N . GLU A 1 88 ? -23.198 -5.102 56.167 1.00 89.38 88 GLU A N 1
ATOM 688 C CA . GLU A 1 88 ? -22.428 -4.367 57.170 1.00 89.38 88 GLU A CA 1
ATOM 689 C C . GLU A 1 88 ? -21.943 -5.291 58.298 1.00 89.38 88 GLU A C 1
ATOM 691 O O . GLU A 1 88 ? -20.817 -5.139 58.769 1.00 89.38 88 GLU A O 1
ATOM 696 N N . GLY A 1 89 ? -22.736 -6.300 58.674 1.00 86.69 89 GLY A N 1
ATOM 697 C CA . GLY A 1 89 ? -22.362 -7.341 59.634 1.00 86.69 89 GLY A CA 1
ATOM 698 C C . GLY A 1 89 ? -21.218 -8.248 59.160 1.00 86.69 89 GLY A C 1
ATOM 699 O O . GLY A 1 89 ? -20.533 -8.838 59.994 1.00 86.69 89 GLY A O 1
ATOM 700 N N . LEU A 1 90 ? -20.982 -8.326 57.845 1.00 89.56 90 LEU A N 1
ATOM 701 C CA . LEU A 1 90 ? -19.816 -8.974 57.229 1.00 89.56 90 LEU A CA 1
ATOM 702 C C . LEU A 1 90 ? -18.607 -8.025 57.083 1.00 89.56 90 LEU A C 1
ATOM 704 O O . LEU A 1 90 ? -17.568 -8.434 56.573 1.00 89.56 90 LEU A O 1
ATOM 708 N N . GLY A 1 91 ? -18.719 -6.770 57.533 1.00 90.19 91 GLY A N 1
ATOM 709 C CA . GLY A 1 91 ? -17.662 -5.755 57.449 1.00 90.19 91 GLY A CA 1
ATOM 710 C C . GLY A 1 91 ? -17.757 -4.830 56.228 1.00 90.19 91 GLY A C 1
ATOM 711 O O . GLY A 1 91 ? -16.927 -3.928 56.064 1.00 90.19 91 GLY A O 1
ATOM 712 N N . PHE A 1 92 ? -18.779 -4.988 55.384 1.00 91.88 92 PHE A N 1
ATOM 713 C CA . PHE A 1 92 ? -18.991 -4.144 54.210 1.00 91.88 92 PHE A CA 1
ATOM 714 C C . PHE A 1 92 ? -19.892 -2.942 54.540 1.00 91.88 92 PHE A C 1
ATOM 716 O O . PHE A 1 92 ? -21.114 -2.988 54.395 1.00 91.88 92 PHE A O 1
ATOM 723 N N . ARG A 1 93 ? -19.285 -1.845 55.011 1.00 90.00 93 ARG A N 1
ATOM 724 C CA . ARG A 1 93 ? -19.974 -0.578 55.297 1.00 90.00 93 ARG A CA 1
ATOM 725 C C . ARG A 1 93 ? -20.695 -0.039 54.061 1.00 90.00 93 ARG A C 1
ATOM 727 O O . ARG A 1 93 ? -20.095 0.122 52.997 1.00 90.00 93 ARG A O 1
ATOM 734 N N . ASN A 1 94 ? -21.961 0.339 54.240 1.00 90.31 94 ASN A N 1
ATOM 735 C CA . ASN A 1 94 ? -22.799 0.918 53.187 1.00 90.31 94 ASN A CA 1
ATOM 736 C C . ASN A 1 94 ? -23.017 -0.007 51.965 1.00 90.31 94 ASN A C 1
ATOM 738 O O . ASN A 1 94 ? -23.348 0.470 50.880 1.00 90.31 94 ASN A O 1
ATOM 742 N N . ALA A 1 95 ? -22.799 -1.318 52.111 1.00 93.62 95 ALA A N 1
ATOM 743 C CA . ALA A 1 95 ? -23.102 -2.305 51.080 1.00 93.62 95 ALA A CA 1
ATOM 744 C C . ALA A 1 95 ? -24.485 -2.925 51.311 1.00 93.62 95 ALA A C 1
ATOM 746 O O . ALA A 1 95 ? -24.965 -3.019 52.438 1.00 93.62 95 ALA A O 1
ATOM 747 N N . THR A 1 96 ? -25.127 -3.375 50.235 1.00 92.19 96 THR A N 1
ATOM 748 C CA . THR A 1 96 ? -26.459 -4.000 50.280 1.00 92.19 96 THR A CA 1
ATOM 749 C C . THR A 1 96 ? -26.476 -5.273 49.447 1.00 92.19 96 THR A C 1
ATOM 751 O O . THR A 1 96 ? -25.744 -5.377 48.459 1.00 92.19 96 THR A O 1
ATOM 754 N N . LYS A 1 97 ? -27.298 -6.254 49.836 1.00 92.75 97 LYS A N 1
ATOM 755 C CA . LYS A 1 97 ? -27.481 -7.469 49.037 1.00 92.75 97 LYS A CA 1
ATOM 756 C C . LYS A 1 97 ? -28.149 -7.120 47.708 1.00 92.75 97 LYS A C 1
ATOM 758 O O . LYS A 1 97 ? -29.147 -6.402 47.681 1.00 92.75 97 LYS A O 1
ATOM 763 N N . ASN A 1 98 ? -27.606 -7.636 46.613 1.00 90.38 98 ASN A N 1
ATOM 764 C CA . ASN A 1 98 ? -28.267 -7.598 45.316 1.00 90.38 98 ASN A CA 1
ATOM 765 C C . ASN A 1 98 ? -29.265 -8.760 45.162 1.00 90.38 98 ASN A C 1
ATOM 767 O O . ASN A 1 98 ? -29.436 -9.575 46.069 1.00 90.38 98 ASN A O 1
ATOM 771 N N . LYS A 1 99 ? -29.912 -8.858 43.992 1.00 90.00 99 LYS A N 1
ATOM 772 C CA . LYS A 1 99 ? -30.882 -9.926 43.682 1.00 90.00 99 LYS A CA 1
ATOM 773 C C . LYS A 1 99 ? -30.298 -11.343 43.764 1.00 90.00 99 LYS A C 1
ATOM 775 O O . LYS A 1 99 ? -31.059 -12.284 43.940 1.00 90.00 99 LYS A O 1
ATOM 780 N N . CYS A 1 100 ? -28.978 -11.482 43.666 1.00 90.69 100 CYS A N 1
ATOM 781 C CA . CYS A 1 100 ? -28.268 -12.757 43.746 1.00 90.69 100 CYS A CA 1
ATOM 782 C C . CYS A 1 100 ? -27.734 -13.072 45.144 1.00 90.69 100 CYS A C 1
ATOM 784 O O . CYS A 1 100 ? -27.016 -14.048 45.315 1.00 90.69 100 CYS A O 1
ATOM 786 N N . GLY A 1 101 ? -28.052 -12.245 46.144 1.00 90.94 101 GLY A N 1
ATOM 787 C CA . GLY A 1 101 ? -27.612 -12.445 47.523 1.00 90.94 101 GLY A CA 1
ATOM 788 C C . GLY A 1 101 ? -26.189 -11.964 47.823 1.00 90.94 101 GLY A C 1
ATOM 789 O O . GLY A 1 101 ? -25.756 -12.076 48.969 1.00 90.94 101 GLY A O 1
ATOM 790 N N . PHE A 1 102 ? -25.480 -11.374 46.855 1.00 92.12 102 PHE A N 1
ATOM 791 C CA . PHE A 1 102 ? -24.132 -10.830 47.051 1.00 92.12 102 PHE A CA 1
ATOM 792 C C . PHE A 1 102 ? -24.182 -9.398 47.581 1.00 92.12 102 PHE A C 1
ATOM 794 O O . PHE A 1 102 ? -24.994 -8.585 47.138 1.00 92.12 102 PHE A O 1
ATOM 801 N N . CYS A 1 103 ? -23.278 -9.061 48.498 1.00 95.12 103 CYS A N 1
ATOM 802 C CA . CYS A 1 103 ? -23.101 -7.689 48.964 1.00 95.12 103 CYS A CA 1
ATOM 803 C C . CYS A 1 103 ? -22.447 -6.831 47.874 1.00 95.12 103 CYS A C 1
ATOM 805 O O . CYS A 1 103 ? -21.339 -7.120 47.438 1.00 95.12 103 CYS A O 1
ATOM 807 N N . THR A 1 104 ? -23.134 -5.772 47.444 1.00 93.69 104 THR A N 1
ATOM 808 C CA . THR A 1 104 ? -22.704 -4.849 46.381 1.00 93.69 104 THR A CA 1
ATOM 809 C C . THR A 1 104 ? -22.826 -3.392 46.831 1.00 93.69 104 THR A C 1
ATOM 811 O O . THR A 1 104 ? -23.570 -3.072 47.765 1.00 93.69 104 THR A O 1
ATOM 814 N N . GLY A 1 105 ? -22.099 -2.488 46.173 1.00 92.06 105 GLY A N 1
ATOM 815 C CA . GLY A 1 105 ? -22.013 -1.079 46.557 1.00 92.06 105 GLY A CA 1
ATOM 816 C C . GLY A 1 105 ? -21.198 -0.840 47.834 1.00 92.06 105 GLY A C 1
ATOM 817 O O . GLY A 1 105 ? -20.467 -1.715 48.306 1.00 92.06 105 GLY A O 1
ATOM 818 N N . GLY A 1 106 ? -21.298 0.370 48.385 1.00 90.56 106 GLY A N 1
ATOM 819 C CA . GLY A 1 106 ? -20.526 0.766 49.562 1.00 90.56 106 GLY A CA 1
ATOM 820 C C . GLY A 1 106 ? -19.025 0.584 49.352 1.00 90.56 106 GLY A C 1
ATOM 821 O O . GLY A 1 106 ? -18.481 0.941 48.311 1.00 90.56 106 GLY A O 1
ATOM 822 N N . ASN A 1 107 ? -18.366 -0.014 50.336 1.00 92.69 107 ASN A N 1
ATOM 823 C CA . ASN A 1 107 ? -16.937 -0.325 50.317 1.00 92.69 107 ASN A CA 1
ATOM 824 C C . ASN A 1 107 ? -16.581 -1.678 49.660 1.00 92.69 107 ASN A C 1
ATOM 826 O O . ASN A 1 107 ? -15.415 -2.059 49.685 1.00 92.69 107 ASN A O 1
ATOM 830 N N . THR A 1 108 ? -17.539 -2.401 49.062 1.00 92.94 108 THR A N 1
ATOM 831 C CA . THR A 1 108 ? -17.228 -3.609 48.263 1.00 92.94 108 THR A CA 1
ATOM 832 C C . THR A 1 108 ? -16.617 -3.264 46.907 1.00 92.94 108 THR A C 1
ATOM 834 O O . THR A 1 108 ? -15.957 -4.104 46.304 1.00 92.94 108 THR A O 1
ATOM 837 N N . ASN A 1 109 ? -16.873 -2.050 46.400 1.00 89.25 109 ASN A N 1
ATOM 838 C CA . ASN A 1 109 ? -16.608 -1.642 45.016 1.00 89.25 109 ASN A CA 1
ATOM 839 C C . ASN A 1 109 ? -17.225 -2.573 43.949 1.00 89.25 109 ASN A C 1
ATOM 841 O O . ASN A 1 109 ? -16.874 -2.481 42.775 1.00 89.25 109 ASN A O 1
ATOM 845 N N . LEU A 1 110 ? -18.169 -3.442 44.328 1.00 89.19 110 LEU A N 1
ATOM 846 C CA . LEU A 1 110 ? -18.888 -4.302 43.396 1.00 89.19 110 LEU A CA 1
ATOM 847 C C . LEU A 1 110 ? -20.120 -3.564 42.852 1.00 89.19 110 LEU A C 1
ATOM 849 O O . LEU A 1 110 ? -20.878 -2.980 43.638 1.00 89.19 110 LEU A O 1
ATOM 853 N N . PRO A 1 111 ? -20.369 -3.586 41.530 1.00 87.75 111 PRO A N 1
ATOM 854 C CA . PRO A 1 111 ? -21.565 -2.982 40.958 1.00 87.75 111 PRO A CA 1
ATOM 855 C C . PRO A 1 111 ? -22.819 -3.729 41.428 1.00 87.75 111 PRO A C 1
ATOM 857 O O . PRO A 1 111 ? -22.773 -4.929 41.690 1.00 87.75 111 PRO A O 1
ATOM 860 N N . LYS A 1 112 ? -23.977 -3.054 41.468 1.00 87.44 112 LYS A N 1
ATOM 861 C CA . LYS A 1 112 ? -25.261 -3.676 41.874 1.00 87.44 112 LYS A CA 1
ATOM 862 C C . LYS A 1 112 ? -25.599 -4.945 41.080 1.00 87.44 112 LYS A C 1
ATOM 864 O O . LYS A 1 112 ? -26.282 -5.829 41.588 1.00 87.44 112 LYS A O 1
ATOM 869 N N . GLN A 1 113 ? -25.102 -5.026 39.848 1.00 83.44 113 GLN A N 1
ATOM 870 C CA . GLN A 1 113 ? -25.297 -6.143 38.927 1.00 83.44 113 GLN A CA 1
ATOM 871 C C . GLN A 1 113 ? -24.239 -7.245 38.976 1.00 83.44 113 GLN A C 1
ATOM 873 O O . GLN A 1 113 ? -24.225 -8.128 38.128 1.00 83.44 113 GLN A O 1
ATOM 878 N N . TYR A 1 114 ? -23.373 -7.223 39.986 1.00 85.88 114 TYR A N 1
ATOM 879 C CA . TYR A 1 114 ? -22.405 -8.286 40.215 1.00 85.88 114 TYR A CA 1
ATOM 880 C C . TYR A 1 114 ? -23.087 -9.665 40.292 1.00 85.88 114 TYR A C 1
ATOM 882 O O . TYR A 1 114 ? -24.071 -9.827 41.009 1.00 85.88 114 TYR A O 1
ATOM 890 N N . TYR A 1 115 ? -22.561 -10.652 39.565 1.00 85.50 115 TYR A N 1
ATOM 891 C CA . TYR A 1 115 ? -23.107 -12.017 39.487 1.00 85.50 115 TYR A CA 1
ATOM 892 C C . TYR A 1 115 ? -24.479 -12.164 38.789 1.00 85.50 115 TYR A C 1
ATOM 894 O O . TYR A 1 115 ? -25.090 -13.231 38.854 1.00 85.50 115 TYR A O 1
ATOM 902 N N . MET A 1 116 ? -24.956 -11.120 38.100 1.00 84.69 116 MET A N 1
ATOM 903 C CA . MET A 1 116 ? -26.101 -11.195 37.185 1.00 84.69 116 MET A CA 1
ATOM 904 C C . MET A 1 116 ? -25.628 -11.255 35.729 1.00 84.69 116 MET A C 1
ATOM 906 O O . MET A 1 116 ? -24.654 -10.599 35.363 1.00 84.69 116 MET A O 1
ATOM 910 N N . ASP A 1 117 ? -26.336 -12.020 34.903 1.00 84.94 117 ASP A N 1
ATOM 911 C CA . ASP A 1 117 ? -26.200 -11.975 33.448 1.00 84.94 117 ASP A CA 1
ATOM 912 C C . ASP A 1 117 ? -26.935 -10.760 32.848 1.00 84.94 117 ASP A C 1
ATOM 914 O O . ASP A 1 117 ? -27.518 -9.934 33.561 1.00 84.94 117 ASP A O 1
ATOM 918 N N . CYS A 1 118 ? -26.936 -10.645 31.520 1.00 84.50 118 CYS A N 1
ATOM 919 C CA . CYS A 1 118 ? -27.562 -9.518 30.831 1.00 84.50 118 CYS A CA 1
ATOM 920 C C . CYS A 1 118 ? -29.097 -9.513 30.852 1.00 84.50 118 CYS A C 1
ATOM 922 O O . CYS A 1 118 ? -29.707 -8.537 30.413 1.00 84.50 118 CYS A O 1
ATOM 924 N N . GLU A 1 119 ? -29.730 -10.563 31.372 1.00 85.38 119 GLU A N 1
ATOM 925 C CA . GLU A 1 119 ? -31.170 -10.626 31.639 1.00 85.38 119 GLU A CA 1
ATOM 926 C C . GLU A 1 119 ? -31.488 -10.369 33.121 1.00 85.38 119 GLU A C 1
ATOM 928 O O . GLU A 1 119 ? -32.650 -10.381 33.529 1.00 85.38 119 GLU A O 1
ATOM 933 N N . GLY A 1 120 ? -30.467 -10.082 33.938 1.00 82.25 120 GLY A N 1
ATOM 934 C CA . GLY A 1 120 ? -30.614 -9.894 35.376 1.00 82.25 120 GLY A CA 1
ATOM 935 C C . GLY A 1 120 ? -30.789 -11.210 36.135 1.00 82.25 120 GLY A C 1
ATOM 936 O O . GLY A 1 120 ? -31.261 -11.189 37.275 1.00 82.25 120 GLY A O 1
ATOM 937 N N . LYS A 1 121 ? -30.446 -12.347 35.517 1.00 86.56 121 LYS A N 1
ATOM 938 C CA . LYS A 1 121 ? -30.511 -13.673 36.124 1.00 86.56 121 LYS A CA 1
ATOM 939 C C . LYS A 1 121 ? -29.180 -14.003 36.794 1.00 86.56 121 LYS A C 1
ATOM 941 O O . LYS A 1 121 ? -28.109 -13.869 36.207 1.00 86.56 121 LYS A O 1
ATOM 946 N N . CYS A 1 122 ? -29.262 -14.457 38.036 1.00 87.38 122 CYS A N 1
ATOM 947 C CA . CYS A 1 122 ? -28.114 -14.968 38.775 1.00 87.38 122 CYS A CA 1
ATOM 948 C C . CYS A 1 122 ? -27.621 -16.262 38.131 1.00 87.38 122 CYS A C 1
ATOM 950 O O . CYS A 1 122 ? -28.448 -17.115 37.806 1.00 87.38 122 CYS A O 1
ATOM 952 N N . GLU A 1 123 ? -26.307 -16.383 37.918 1.00 80.25 123 GLU A N 1
ATOM 953 C CA . GLU A 1 123 ? -25.701 -17.528 37.204 1.00 80.25 123 GLU A CA 1
ATOM 954 C C . GLU A 1 123 ? -26.310 -17.772 35.812 1.00 80.25 123 GLU A C 1
ATOM 956 O O . GLU A 1 123 ? -26.332 -18.889 35.293 1.00 80.25 123 GLU A O 1
ATOM 961 N N . GLY A 1 124 ? -26.865 -16.726 35.203 1.00 72.88 124 GLY A N 1
ATOM 962 C CA . GLY A 1 124 ? -27.478 -16.845 33.899 1.00 72.88 124 GLY A CA 1
ATOM 963 C C . GLY A 1 124 ? -26.439 -16.968 32.781 1.00 72.88 124 GLY A C 1
ATOM 964 O O . GLY A 1 124 ? -25.301 -16.509 32.884 1.00 72.88 124 GLY A O 1
ATOM 965 N N . THR A 1 125 ? -26.828 -17.632 31.696 1.00 70.44 125 THR A N 1
ATOM 966 C CA . THR A 1 125 ? -25.960 -17.889 30.538 1.00 70.44 125 THR A CA 1
ATOM 967 C C . THR A 1 125 ? -26.084 -16.815 29.456 1.00 70.44 125 THR A C 1
ATOM 969 O O . THR A 1 125 ? -25.419 -16.924 28.426 1.00 70.44 125 THR A O 1
ATOM 972 N N . ALA A 1 126 ? -26.931 -15.792 29.635 1.00 69.38 126 ALA A N 1
ATOM 973 C CA . ALA A 1 126 ? -27.101 -14.712 28.664 1.00 69.38 126 ALA A CA 1
ATOM 974 C C . ALA A 1 126 ? -25.947 -13.701 28.798 1.00 69.38 126 ALA A C 1
ATOM 976 O O . ALA A 1 126 ? -26.091 -12.626 29.380 1.00 69.38 126 ALA A O 1
ATOM 977 N N . SER A 1 127 ? -24.770 -14.084 28.297 1.00 66.88 127 SER A N 1
ATOM 978 C CA . SER A 1 127 ? -23.485 -13.454 28.620 1.00 66.88 127 SER A CA 1
ATOM 979 C C . SER A 1 127 ? -22.847 -12.628 27.502 1.00 66.88 127 SER A C 1
ATOM 981 O O . SER A 1 127 ? -21.661 -12.317 27.598 1.00 66.88 127 SER A O 1
ATOM 983 N N . SER A 1 128 ? -23.570 -12.231 26.448 1.00 73.06 128 SER A N 1
ATOM 984 C CA . SER A 1 128 ? -22.955 -11.398 25.404 1.00 73.06 128 SER A CA 1
ATOM 985 C C . SER A 1 128 ? -22.831 -9.940 25.868 1.00 73.06 128 SER A C 1
ATOM 987 O O . SER A 1 128 ? -23.632 -9.073 25.500 1.00 73.06 128 SER A O 1
ATOM 989 N N . LEU A 1 129 ? -21.840 -9.692 26.722 1.00 83.75 129 LEU A N 1
ATOM 990 C CA . LEU A 1 129 ? -21.233 -8.380 26.871 1.00 83.75 129 LEU A CA 1
ATOM 991 C C . LEU A 1 129 ? -20.526 -8.057 25.558 1.00 83.75 129 LEU A C 1
ATOM 993 O O . LEU A 1 129 ? -19.830 -8.906 24.994 1.00 83.75 129 LEU A O 1
ATOM 997 N N . ASP A 1 130 ? -20.723 -6.843 25.066 1.00 89.50 130 ASP A N 1
ATOM 998 C CA . ASP A 1 130 ? -19.892 -6.336 23.987 1.00 89.50 130 ASP A CA 1
ATOM 999 C C . ASP A 1 130 ? -18.486 -5.986 24.511 1.00 89.50 130 ASP A C 1
ATOM 1001 O O . ASP A 1 130 ? -18.200 -6.087 25.709 1.00 89.50 130 ASP A O 1
ATOM 1005 N N . CYS A 1 131 ? -17.570 -5.581 23.630 1.00 92.62 131 CYS A N 1
ATOM 1006 C CA . CYS A 1 131 ? -16.206 -5.257 24.060 1.00 92.62 131 CYS A CA 1
ATOM 1007 C C . CYS A 1 131 ? -16.112 -4.028 24.988 1.00 92.62 131 CYS A C 1
ATOM 1009 O O . CYS A 1 131 ? -15.060 -3.797 25.582 1.00 92.62 131 CYS A O 1
ATOM 1011 N N . ASN A 1 132 ? -17.190 -3.246 25.116 1.00 90.19 132 ASN A N 1
ATOM 1012 C CA . ASN A 1 132 ? -17.297 -2.100 26.015 1.00 90.19 132 ASN A CA 1
ATOM 1013 C C . ASN A 1 132 ? -17.866 -2.504 27.387 1.00 90.19 132 ASN A C 1
ATOM 1015 O O . ASN A 1 132 ? -18.006 -1.664 28.275 1.00 90.19 132 ASN A O 1
ATOM 1019 N N . GLY A 1 133 ? -18.198 -3.786 27.573 1.00 84.44 133 GLY A N 1
ATOM 1020 C CA . GLY A 1 133 ? -18.843 -4.288 28.780 1.00 84.44 133 GLY A CA 1
ATOM 1021 C C . GLY A 1 133 ? -20.337 -3.968 28.845 1.00 84.44 133 GLY A C 1
ATOM 1022 O O . GLY A 1 133 ? -20.923 -4.056 29.925 1.00 84.44 133 GLY A O 1
ATOM 1023 N N . ASP A 1 134 ? -20.966 -3.608 27.722 1.00 85.75 134 ASP A N 1
ATOM 1024 C CA . ASP A 1 134 ? -22.400 -3.357 27.667 1.00 85.75 134 ASP A CA 1
ATOM 1025 C C . ASP A 1 134 ? -23.168 -4.646 27.381 1.00 85.75 134 ASP A C 1
ATOM 1027 O O . ASP A 1 134 ? -22.904 -5.388 26.430 1.00 85.75 134 ASP A O 1
ATOM 1031 N N . CYS A 1 135 ? -24.179 -4.896 28.204 1.00 86.81 135 CYS A N 1
ATOM 1032 C CA . CYS A 1 135 ? -25.047 -6.048 28.046 1.00 86.81 135 CYS A CA 1
ATOM 1033 C C . CYS A 1 135 ? -25.892 -5.956 26.778 1.00 86.81 135 CYS A C 1
ATOM 1035 O O . CYS A 1 135 ? -26.645 -4.998 26.603 1.00 86.81 135 CYS A O 1
ATOM 1037 N N . ARG A 1 136 ? -25.788 -6.977 25.910 1.00 83.62 136 ARG A N 1
ATOM 1038 C CA . ARG A 1 136 ? -26.396 -6.970 24.565 1.00 83.62 136 ARG A CA 1
ATOM 1039 C C . ARG A 1 136 ? -26.004 -5.718 23.765 1.00 83.62 136 ARG A C 1
ATOM 1041 O O . ARG A 1 136 ? -26.790 -5.209 22.962 1.00 83.62 136 ARG A O 1
ATOM 1048 N N . GLY A 1 137 ? -24.807 -5.202 24.031 1.00 86.31 137 GLY A N 1
ATOM 1049 C CA . GLY A 1 137 ? -24.253 -4.061 23.332 1.00 86.31 137 GLY A CA 1
ATOM 1050 C C . GLY A 1 137 ? -23.883 -4.397 21.887 1.00 86.31 137 GLY A C 1
ATOM 1051 O O . GLY A 1 137 ? -23.956 -5.544 21.442 1.00 86.31 137 GLY A O 1
ATOM 1052 N N . LYS A 1 138 ? -23.537 -3.360 21.127 1.00 90.19 138 LYS A N 1
ATOM 1053 C CA . LYS A 1 138 ? -23.206 -3.462 19.695 1.00 90.19 138 LYS A CA 1
ATOM 1054 C C . LYS A 1 138 ? -21.742 -3.144 19.402 1.00 90.19 138 LYS A C 1
ATOM 1056 O O . LYS A 1 138 ? -21.383 -3.058 18.230 1.00 90.19 138 LYS A O 1
ATOM 1061 N N . ALA A 1 139 ? -20.926 -2.896 20.424 1.00 94.81 139 ALA A N 1
ATOM 1062 C CA . ALA A 1 139 ? -19.515 -2.634 20.215 1.00 94.81 139 ALA A CA 1
ATOM 1063 C C . ALA A 1 139 ? -18.774 -3.916 19.797 1.00 94.81 139 ALA A C 1
ATOM 1065 O O . ALA A 1 139 ? -19.109 -5.023 20.219 1.00 94.81 139 ALA A O 1
ATOM 1066 N N . TYR A 1 140 ? -17.753 -3.779 18.965 1.00 93.62 140 TYR A N 1
ATOM 1067 C CA . TYR A 1 140 ? -16.903 -4.888 18.537 1.00 93.62 140 TYR A CA 1
ATOM 1068 C C . TYR A 1 140 ? -15.442 -4.457 18.505 1.00 93.62 140 TYR A C 1
ATOM 1070 O O . TYR A 1 140 ? -15.126 -3.269 18.456 1.00 93.62 140 TYR A O 1
ATOM 1078 N N . ILE A 1 141 ? -14.552 -5.444 18.574 1.00 94.62 141 ILE A N 1
ATOM 1079 C CA . ILE A 1 141 ? -13.120 -5.214 18.417 1.00 94.62 141 ILE A CA 1
ATOM 1080 C C . ILE A 1 141 ? -12.831 -5.017 16.932 1.00 94.62 141 ILE A C 1
ATOM 1082 O O . ILE A 1 141 ? -13.119 -5.901 16.125 1.00 94.62 141 ILE A O 1
ATOM 1086 N N . ASP A 1 142 ? -12.257 -3.871 16.585 1.00 95.81 142 ASP A N 1
ATOM 1087 C CA . ASP A 1 142 ? -11.718 -3.625 15.257 1.00 95.81 142 ASP A CA 1
ATOM 1088 C C . ASP A 1 142 ? -10.480 -4.505 15.027 1.00 95.81 142 ASP A C 1
ATOM 1090 O O . ASP A 1 142 ? -9.531 -4.514 15.809 1.00 95.81 142 ASP A O 1
ATOM 1094 N N . GLU A 1 143 ? -10.491 -5.254 13.930 1.00 93.50 143 GLU A N 1
ATOM 1095 C CA . GLU A 1 143 ? -9.457 -6.235 13.583 1.00 93.50 143 GLU A CA 1
ATOM 1096 C C . GLU A 1 143 ? -8.075 -5.619 13.302 1.00 93.50 143 GLU A C 1
ATOM 1098 O O . GLU A 1 143 ? -7.060 -6.308 13.418 1.00 93.50 143 GLU A O 1
ATOM 1103 N N . CYS A 1 144 ? -8.018 -4.335 12.933 1.00 94.50 144 CYS A N 1
ATOM 1104 C CA . CYS A 1 144 ? -6.778 -3.675 12.535 1.00 94.50 144 CYS A CA 1
ATOM 1105 C C . CYS A 1 144 ? -6.089 -2.968 13.702 1.00 94.50 144 CYS A C 1
ATOM 1107 O O . CYS A 1 144 ? -4.871 -3.071 13.857 1.00 94.50 144 CYS A O 1
ATOM 1109 N N . SER A 1 145 ? -6.864 -2.246 14.506 1.00 95.12 145 SER A N 1
ATOM 1110 C CA . SER A 1 145 ? -6.399 -1.474 15.659 1.00 95.12 145 SER A CA 1
ATOM 1111 C C . SER A 1 145 ? -6.410 -2.278 16.962 1.00 95.12 145 SER A C 1
ATOM 1113 O O . SER A 1 145 ? -5.648 -1.969 17.876 1.00 95.12 145 SER A O 1
ATOM 1115 N N . GLY A 1 146 ? -7.257 -3.310 17.061 1.00 93.56 146 GLY A N 1
ATOM 1116 C CA . GLY A 1 146 ? -7.521 -4.038 18.304 1.00 93.56 146 GLY A CA 1
ATOM 1117 C C . GLY A 1 146 ? -8.381 -3.257 19.304 1.00 93.56 146 GLY A C 1
ATOM 1118 O O . GLY A 1 146 ? -8.542 -3.694 20.444 1.00 93.56 146 GLY A O 1
ATOM 1119 N N . GLU A 1 147 ? -8.922 -2.102 18.914 1.00 94.94 147 GLU A N 1
ATOM 1120 C CA . GLU A 1 147 ? -9.739 -1.263 19.784 1.00 94.94 147 GLU A CA 1
ATOM 1121 C C . GLU A 1 147 ? -11.215 -1.665 19.755 1.00 94.94 147 GLU A C 1
ATOM 1123 O O . GLU A 1 147 ? -11.746 -2.099 18.737 1.00 94.94 147 GLU A O 1
ATOM 1128 N N . CYS A 1 148 ? -11.906 -1.464 20.876 1.00 96.44 148 CYS A N 1
ATOM 1129 C CA . CYS A 1 148 ? -13.355 -1.587 20.935 1.00 96.44 148 CYS A CA 1
ATOM 1130 C C . CYS A 1 148 ? -14.027 -0.340 20.337 1.00 96.44 148 CYS A C 1
ATOM 1132 O O . CYS A 1 148 ? -13.844 0.764 20.859 1.00 96.44 148 CYS A O 1
ATOM 1134 N N . ILE A 1 149 ? -14.814 -0.514 19.272 1.00 96.81 149 ILE A N 1
ATOM 1135 C CA . ILE A 1 149 ? -15.532 0.560 18.568 1.00 96.81 149 ILE A CA 1
ATOM 1136 C C . ILE A 1 149 ? -17.022 0.236 18.403 1.00 96.81 149 ILE A C 1
ATOM 1138 O O . ILE A 1 149 ? -17.447 -0.910 18.537 1.00 96.81 149 ILE A O 1
ATOM 1142 N N . GLY A 1 150 ? -17.840 1.247 18.105 1.00 95.31 150 GLY A N 1
ATOM 1143 C CA . GLY A 1 150 ? -19.293 1.108 17.987 1.00 95.31 150 GLY A CA 1
ATOM 1144 C C . GLY A 1 150 ? -20.003 1.085 19.347 1.00 95.31 150 GLY A C 1
ATOM 1145 O O . GLY A 1 150 ? -19.409 1.390 20.383 1.00 95.31 150 GLY A O 1
ATOM 1146 N N . GLY A 1 151 ? -21.299 0.759 19.362 1.00 92.31 151 GLY A N 1
ATOM 1147 C CA . GLY A 1 151 ? -22.093 0.735 20.602 1.00 92.31 151 GLY A CA 1
ATOM 1148 C C . GLY A 1 151 ? -22.003 2.047 21.401 1.00 92.31 151 GLY A C 1
ATOM 1149 O O . GLY A 1 151 ? -22.156 3.127 20.830 1.00 92.31 151 GLY A O 1
ATOM 1150 N N . ASN A 1 152 ? -21.723 1.956 22.711 1.00 92.75 152 ASN A N 1
ATOM 1151 C CA . ASN A 1 152 ? -21.554 3.119 23.598 1.00 92.75 152 ASN A CA 1
ATOM 1152 C C . ASN A 1 152 ? -20.084 3.532 23.832 1.00 92.75 152 ASN A C 1
ATOM 1154 O O . ASN A 1 152 ? -19.811 4.346 24.715 1.00 92.75 152 ASN A O 1
ATOM 1158 N N . THR A 1 153 ? -19.131 3.027 23.039 1.00 93.19 153 THR A N 1
ATOM 1159 C CA . THR A 1 153 ? -17.689 3.341 23.186 1.00 93.19 153 THR A CA 1
ATOM 1160 C C . THR A 1 153 ? -17.334 4.791 22.846 1.00 93.19 153 THR A C 1
ATOM 1162 O O . THR A 1 153 ? -16.247 5.258 23.182 1.00 93.19 153 THR A O 1
ATOM 1165 N N . LYS A 1 154 ? -18.231 5.506 22.149 1.00 94.19 154 LYS A N 1
ATOM 1166 C CA . LYS A 1 154 ? -17.995 6.810 21.494 1.00 94.19 154 LYS A CA 1
ATOM 1167 C C . LYS A 1 154 ? -16.938 6.787 20.379 1.00 94.19 154 LYS A C 1
ATOM 1169 O O . LYS A 1 154 ? -16.676 7.842 19.811 1.00 94.19 154 LYS A O 1
ATOM 1174 N N . LYS A 1 155 ? -16.374 5.621 20.052 1.00 94.75 155 LYS A N 1
ATOM 1175 C CA . LYS A 1 155 ? -15.480 5.410 18.911 1.00 94.75 155 LYS A CA 1
ATOM 1176 C C . LYS A 1 155 ? -16.253 4.811 17.740 1.00 94.75 155 LYS A C 1
ATOM 1178 O O . LYS A 1 155 ? -17.186 4.028 17.920 1.00 94.75 155 LYS A O 1
ATOM 1183 N N . THR A 1 156 ? -15.864 5.177 16.533 1.00 94.81 156 THR A N 1
ATOM 1184 C CA . THR A 1 156 ? -16.488 4.798 15.265 1.00 94.81 156 THR A CA 1
ATOM 1185 C C . THR A 1 156 ? -15.435 4.291 14.285 1.00 94.81 156 THR A C 1
ATOM 1187 O O . THR A 1 156 ? -14.238 4.425 14.523 1.00 94.81 156 THR A O 1
ATOM 1190 N N . GLU A 1 157 ? -15.875 3.775 13.137 1.00 92.25 157 GLU A N 1
ATOM 1191 C CA . GLU A 1 157 ? -14.985 3.382 12.034 1.00 92.25 157 GLU A CA 1
ATOM 1192 C C . GLU A 1 157 ? -14.018 4.499 11.602 1.00 92.25 157 GLU A C 1
ATOM 1194 O O . GLU A 1 157 ? -12.885 4.228 11.220 1.00 92.25 157 GLU A O 1
ATOM 1199 N N . LYS A 1 158 ? -14.413 5.774 11.729 1.00 94.12 158 LYS A N 1
ATOM 1200 C CA . LYS A 1 158 ? -13.533 6.910 11.403 1.00 94.12 158 LYS A CA 1
ATOM 1201 C C . LYS A 1 158 ? -12.337 7.035 12.343 1.00 94.12 158 LYS A C 1
ATOM 1203 O O . LYS A 1 158 ? -11.288 7.516 11.928 1.00 94.12 158 LYS A O 1
ATOM 1208 N N . ASP A 1 159 ? -12.485 6.611 13.595 1.00 94.56 159 ASP A N 1
ATOM 1209 C CA . ASP A 1 159 ? -11.418 6.702 14.593 1.00 94.56 159 ASP A CA 1
ATOM 1210 C C . ASP A 1 159 ? -10.319 5.658 14.338 1.00 94.56 159 ASP A C 1
ATOM 1212 O O . ASP A 1 159 ? -9.159 5.872 14.690 1.00 94.56 159 ASP A O 1
ATOM 1216 N N . VAL A 1 160 ? -10.665 4.560 13.657 1.00 94.38 160 VAL A N 1
ATOM 1217 C CA . VAL A 1 160 ? -9.743 3.466 13.312 1.00 94.38 160 VAL A CA 1
ATOM 1218 C C . VAL A 1 160 ? -9.366 3.422 11.827 1.00 94.38 160 VAL A C 1
ATOM 1220 O O . VAL A 1 160 ? -8.537 2.606 11.432 1.00 94.38 160 VAL A O 1
ATOM 1223 N N . GLU A 1 161 ? -9.893 4.327 10.997 1.00 92.44 161 GLU A N 1
ATOM 1224 C CA . GLU A 1 161 ? -9.614 4.381 9.551 1.00 92.44 161 GLU A CA 1
ATOM 1225 C C . GLU A 1 161 ? -8.109 4.495 9.252 1.00 92.44 161 GLU A C 1
ATOM 1227 O O . GLU A 1 161 ? -7.613 3.923 8.286 1.00 92.44 161 GLU A O 1
ATOM 1232 N N . SER A 1 162 ? -7.352 5.153 10.137 1.00 92.44 162 SER A N 1
ATOM 1233 C CA . SER A 1 162 ? -5.891 5.287 10.025 1.00 92.44 162 SER A CA 1
ATOM 1234 C C . SER A 1 162 ? -5.110 3.968 10.108 1.00 92.44 162 SER A C 1
ATOM 1236 O O . SER A 1 162 ? -3.948 3.929 9.706 1.00 92.44 162 SER A O 1
ATOM 1238 N N . TYR A 1 163 ? -5.724 2.889 10.604 1.00 93.12 163 TYR A N 1
ATOM 1239 C CA . TYR A 1 163 ? -5.125 1.551 10.646 1.00 93.12 163 TYR A CA 1
ATOM 1240 C C . TYR A 1 163 ? -5.391 0.744 9.370 1.00 93.12 163 TYR A C 1
ATOM 1242 O O . TYR A 1 163 ? -4.848 -0.358 9.222 1.00 93.12 163 TYR A O 1
ATOM 1250 N N . ARG A 1 164 ? -6.205 1.272 8.448 1.00 92.19 164 ARG A N 1
ATOM 1251 C CA . ARG A 1 164 ? -6.575 0.627 7.188 1.00 92.19 164 ARG A CA 1
ATOM 1252 C C . ARG A 1 164 ? -5.830 1.260 6.009 1.00 92.19 164 ARG A C 1
ATOM 1254 O O . ARG A 1 164 ? -5.554 2.455 5.971 1.00 92.19 164 ARG A O 1
ATOM 1261 N N . ASP A 1 165 ? -5.462 0.427 5.043 1.00 92.75 165 ASP A N 1
ATOM 1262 C CA . ASP A 1 165 ? -4.946 0.847 3.748 1.00 92.75 165 ASP A CA 1
ATOM 1263 C C . ASP A 1 165 ? -6.096 1.334 2.851 1.00 92.75 165 ASP A C 1
ATOM 1265 O O . ASP A 1 165 ? -7.277 1.217 3.179 1.00 92.75 165 ASP A O 1
ATOM 1269 N N . CYS A 1 166 ? -5.777 1.871 1.677 1.00 91.69 166 CYS A N 1
ATOM 1270 C CA . CYS A 1 166 ? -6.805 2.416 0.789 1.00 91.69 166 CYS A CA 1
ATOM 1271 C C . CYS A 1 166 ? -7.754 1.362 0.164 1.00 91.69 166 CYS A C 1
ATOM 1273 O O . CYS A 1 166 ? -8.716 1.742 -0.503 1.00 91.69 166 CYS A O 1
ATOM 1275 N N . ARG A 1 167 ? -7.513 0.053 0.361 1.00 90.75 167 ARG A N 1
ATOM 1276 C CA . ARG A 1 167 ? -8.465 -1.026 0.030 1.00 90.75 167 ARG A CA 1
ATOM 1277 C C . ARG A 1 167 ? -9.328 -1.434 1.231 1.00 90.75 167 ARG A C 1
ATOM 1279 O O . ARG A 1 167 ? -10.172 -2.313 1.081 1.00 90.75 167 ARG A O 1
ATOM 1286 N N . GLY A 1 168 ? -9.103 -0.842 2.405 1.00 89.56 168 GLY A N 1
ATOM 1287 C CA . GLY A 1 168 ? -9.764 -1.186 3.664 1.00 89.56 168 GLY A CA 1
ATOM 1288 C C . GLY A 1 168 ? -9.086 -2.309 4.458 1.00 89.56 168 GLY A C 1
ATOM 1289 O O . GLY A 1 168 ? -9.598 -2.687 5.511 1.00 89.56 168 GLY A O 1
ATOM 1290 N N . GLY A 1 169 ? -7.954 -2.844 3.985 1.00 91.00 169 GLY A N 1
ATOM 1291 C CA . GLY A 1 169 ? -7.206 -3.897 4.681 1.00 91.00 169 GLY A CA 1
ATOM 1292 C C . GLY A 1 169 ? -6.299 -3.335 5.774 1.00 91.00 169 GLY A C 1
ATOM 1293 O O . GLY A 1 169 ? -5.897 -2.181 5.704 1.00 91.00 169 GLY A O 1
ATOM 1294 N N . CYS A 1 170 ? -5.935 -4.128 6.781 1.00 93.31 170 CYS A N 1
ATOM 1295 C CA . CYS A 1 170 ? -5.096 -3.628 7.870 1.00 93.31 170 CYS A CA 1
ATOM 1296 C C . CYS A 1 170 ? -3.664 -3.320 7.408 1.00 93.31 170 CYS A C 1
ATOM 1298 O O . CYS A 1 170 ? -2.991 -4.145 6.786 1.00 93.31 170 CYS A O 1
ATOM 1300 N N . MET A 1 171 ? -3.134 -2.159 7.793 1.00 90.44 171 MET A N 1
ATOM 1301 C CA . MET A 1 171 ? -1.754 -1.764 7.472 1.00 90.44 171 MET A CA 1
ATOM 1302 C C . MET A 1 171 ? -0.696 -2.642 8.161 1.00 90.44 171 MET A C 1
ATOM 1304 O O . MET A 1 171 ? 0.475 -2.627 7.771 1.00 90.44 171 MET A O 1
ATOM 1308 N N . SER A 1 172 ? -1.088 -3.392 9.193 1.00 86.94 172 SER A N 1
ATOM 1309 C CA . SER A 1 172 ? -0.261 -4.384 9.887 1.00 86.94 172 SER A CA 1
ATOM 1310 C C . SER A 1 172 ? -0.087 -5.686 9.093 1.00 86.94 172 SER A C 1
ATOM 1312 O O . SER A 1 172 ? 0.849 -6.434 9.363 1.00 86.94 172 SER A O 1
ATOM 1314 N N . SER A 1 173 ? -0.911 -5.942 8.069 1.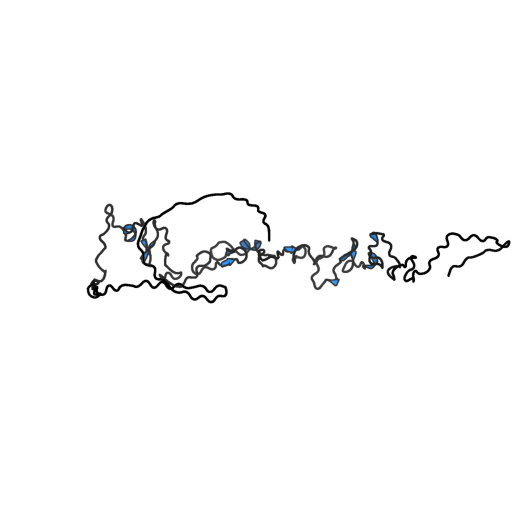00 82.31 173 SER A N 1
ATOM 1315 C CA . SER A 1 173 ? -0.914 -7.185 7.279 1.00 82.31 173 SER A CA 1
ATOM 1316 C C . SER A 1 173 ? 0.225 -7.295 6.248 1.00 82.31 173 SER A C 1
ATOM 1318 O O . SER A 1 173 ? 0.202 -8.165 5.380 1.00 82.31 173 SER A O 1
ATOM 1320 N N . GLY A 1 174 ? 1.238 -6.427 6.327 1.00 81.06 174 GLY A N 1
ATOM 1321 C CA . GLY A 1 174 ? 2.463 -6.486 5.525 1.00 81.06 174 GLY A CA 1
ATOM 1322 C C . GLY A 1 174 ? 2.507 -5.472 4.383 1.00 81.06 174 GLY A C 1
ATOM 1323 O O . GLY A 1 174 ? 3.370 -4.593 4.383 1.00 81.06 174 GLY A O 1
ATOM 1324 N N . ILE A 1 175 ? 1.593 -5.561 3.411 1.00 81.69 175 ILE A N 1
ATOM 1325 C CA . ILE A 1 175 ? 1.586 -4.647 2.257 1.00 81.69 175 ILE A CA 1
ATOM 1326 C C . ILE A 1 175 ? 0.788 -3.390 2.599 1.00 81.69 175 ILE A C 1
ATOM 1328 O O . ILE A 1 175 ? -0.438 -3.420 2.648 1.00 81.69 175 ILE A O 1
ATOM 1332 N N . LYS A 1 176 ? 1.490 -2.271 2.783 1.00 87.69 176 LYS A N 1
ATOM 1333 C CA . LYS A 1 176 ? 0.872 -0.953 2.960 1.00 87.69 176 LYS A CA 1
ATOM 1334 C C . LYS A 1 176 ? 0.602 -0.328 1.598 1.00 87.69 176 LYS A C 1
ATOM 1336 O O . LYS A 1 176 ? 1.541 -0.032 0.858 1.00 87.69 176 LYS A O 1
ATOM 1341 N N . LEU A 1 177 ? -0.672 -0.131 1.280 1.00 90.81 177 LEU A N 1
ATOM 1342 C CA . LEU A 1 177 ? -1.094 0.541 0.057 1.00 90.81 177 LEU A CA 1
ATOM 1343 C C . LEU A 1 177 ? -1.526 1.965 0.346 1.00 90.81 177 LEU A C 1
ATOM 1345 O O . LEU A 1 177 ? -2.257 2.234 1.299 1.00 90.81 177 LEU A O 1
ATOM 1349 N N . PHE A 1 178 ? -1.111 2.860 -0.537 1.00 88.81 178 PHE A N 1
ATOM 1350 C CA . PHE A 1 178 ? -1.506 4.253 -0.501 1.00 88.81 178 PHE A CA 1
ATOM 1351 C C . PHE A 1 178 ? -2.253 4.587 -1.779 1.00 88.81 178 PHE A C 1
ATOM 1353 O O . PHE A 1 178 ? -2.057 3.964 -2.826 1.00 88.81 178 PHE A O 1
ATOM 1360 N N . LYS A 1 179 ? -3.132 5.576 -1.665 1.00 89.81 179 LYS A N 1
ATOM 1361 C CA . LYS A 1 179 ? -3.813 6.146 -2.811 1.00 89.81 179 LYS A CA 1
ATOM 1362 C C . LYS A 1 179 ? -2.827 7.056 -3.538 1.00 89.81 179 LYS A C 1
ATOM 1364 O O . LYS A 1 179 ? -2.296 7.989 -2.938 1.00 89.81 179 LYS A O 1
ATOM 1369 N N . ASP A 1 180 ? -2.552 6.747 -4.794 1.00 88.69 180 ASP A N 1
ATOM 1370 C CA . ASP A 1 180 ? -1.636 7.524 -5.621 1.00 88.69 180 ASP A CA 1
ATOM 1371 C C . ASP A 1 180 ? -2.307 8.779 -6.226 1.00 88.69 180 ASP A C 1
ATOM 1373 O O . ASP A 1 180 ? -3.483 9.070 -5.979 1.00 88.69 180 ASP A O 1
ATOM 1377 N N . SER A 1 181 ? -1.559 9.535 -7.039 1.00 88.62 181 SER A N 1
ATOM 1378 C CA . SER A 1 181 ? -2.052 10.704 -7.792 1.00 88.62 181 SER A CA 1
ATOM 1379 C C . SER A 1 181 ? -3.222 10.376 -8.730 1.00 88.62 181 SER A C 1
ATOM 1381 O O . SER A 1 181 ? -4.029 11.251 -9.041 1.00 88.62 181 SER A O 1
ATOM 1383 N N . CYS A 1 182 ? -3.349 9.114 -9.137 1.00 90.12 182 CYS A N 1
ATOM 1384 C CA . CYS A 1 182 ? -4.408 8.582 -9.984 1.00 90.12 182 CYS A CA 1
ATOM 1385 C C . CYS A 1 182 ? -5.564 7.969 -9.197 1.00 90.12 182 CYS A C 1
ATOM 1387 O O . CYS A 1 182 ? -6.457 7.359 -9.784 1.00 90.12 182 CYS A O 1
ATOM 1389 N N . SER A 1 183 ? -5.594 8.163 -7.876 1.00 88.88 183 SER A N 1
ATOM 1390 C CA . SER A 1 183 ? -6.598 7.589 -6.990 1.00 88.88 183 SER A CA 1
ATOM 1391 C C . SER A 1 183 ? -6.619 6.057 -6.948 1.00 88.88 183 SER A C 1
ATOM 1393 O O . SER A 1 183 ? -7.590 5.484 -6.450 1.00 88.88 183 SER A O 1
ATOM 1395 N N . VAL A 1 184 ? -5.558 5.395 -7.411 1.00 89.50 184 VAL A N 1
ATOM 1396 C CA . VAL A 1 184 ? -5.420 3.940 -7.390 1.00 89.50 184 VAL A CA 1
ATOM 1397 C C . VAL A 1 184 ? -4.585 3.514 -6.187 1.00 89.50 184 VAL A C 1
ATOM 1399 O O . VAL A 1 184 ? -3.614 4.162 -5.802 1.00 89.50 184 VAL A O 1
ATOM 1402 N N . CYS A 1 185 ? -4.985 2.405 -5.573 1.00 90.81 185 CYS A N 1
ATOM 1403 C CA . CYS A 1 185 ? -4.241 1.790 -4.487 1.00 90.81 185 CYS A CA 1
ATOM 1404 C C . CYS A 1 185 ? -2.998 1.068 -4.996 1.00 90.81 185 CYS A C 1
ATOM 1406 O O . CYS A 1 185 ? -3.117 0.034 -5.657 1.00 90.81 185 CYS A O 1
ATOM 1408 N N . HIS A 1 186 ? -1.813 1.565 -4.646 1.00 89.44 186 HIS A N 1
ATOM 1409 C CA . HIS A 1 186 ? -0.553 0.931 -5.022 1.00 89.44 186 HIS A CA 1
ATOM 1410 C C . HIS A 1 186 ? 0.544 1.100 -3.958 1.00 89.44 186 HIS A C 1
ATOM 1412 O O . HIS A 1 186 ? 0.461 1.938 -3.057 1.00 89.44 186 HIS A O 1
ATOM 1418 N N . THR A 1 187 ? 1.583 0.269 -4.049 1.00 82.94 187 THR A N 1
ATOM 1419 C CA . THR A 1 187 ? 2.805 0.381 -3.249 1.00 82.94 187 THR A CA 1
ATOM 1420 C C . THR A 1 187 ? 3.788 1.326 -3.946 1.00 82.94 187 THR A C 1
ATOM 1422 O O . THR A 1 187 ? 4.567 0.894 -4.791 1.00 82.94 187 THR A O 1
ATOM 1425 N N . GLY A 1 188 ? 3.772 2.618 -3.615 1.00 78.12 188 GLY A N 1
ATOM 1426 C CA . GLY A 1 188 ? 4.760 3.578 -4.128 1.00 78.12 188 GLY A CA 1
ATOM 1427 C C . GLY A 1 188 ? 4.264 4.428 -5.299 1.00 78.12 188 GLY A C 1
ATOM 1428 O O . GLY A 1 188 ? 3.179 4.999 -5.230 1.00 78.12 188 GLY A O 1
ATOM 1429 N N . THR A 1 189 ? 5.089 4.588 -6.339 1.00 74.62 189 THR A N 1
ATOM 1430 C CA . THR A 1 189 ? 4.783 5.460 -7.488 1.00 74.62 189 THR A CA 1
ATOM 1431 C C . THR A 1 189 ? 3.614 4.921 -8.295 1.00 74.62 189 THR A C 1
ATOM 1433 O O . THR A 1 189 ? 3.543 3.712 -8.489 1.00 74.62 189 THR A O 1
ATOM 1436 N N . SER A 1 190 ? 2.756 5.810 -8.805 1.00 82.25 190 SER A N 1
ATOM 1437 C CA . SER A 1 190 ? 1.584 5.448 -9.606 1.00 82.25 190 SER A CA 1
ATOM 1438 C C . SER A 1 190 ? 1.990 4.731 -10.900 1.00 82.25 190 SER A C 1
ATOM 1440 O O . SER A 1 190 ? 2.429 5.397 -11.839 1.00 82.25 190 SER A O 1
ATOM 1442 N N . PRO A 1 191 ? 1.820 3.399 -11.019 1.00 86.19 191 PRO A N 1
ATOM 1443 C CA . PRO A 1 191 ? 2.109 2.685 -12.265 1.00 86.19 191 PRO A CA 1
ATOM 1444 C C . PRO A 1 191 ? 1.118 3.052 -13.372 1.00 86.19 191 PRO A C 1
ATOM 1446 O O . PRO A 1 191 ? 1.320 2.697 -14.526 1.00 86.19 191 PRO A O 1
ATOM 1449 N N . PHE A 1 192 ? 0.034 3.732 -12.999 1.00 89.19 192 PHE A N 1
ATOM 1450 C CA . PHE A 1 192 ? -1.045 4.180 -13.866 1.00 89.19 192 PHE A CA 1
ATOM 1451 C C . PHE A 1 192 ? -0.846 5.618 -14.343 1.00 89.19 192 PHE A C 1
ATOM 1453 O O . PHE A 1 192 ? -1.610 6.084 -15.185 1.00 89.19 192 PHE A O 1
ATOM 1460 N N . GLN A 1 193 ? 0.172 6.319 -13.839 1.00 90.81 193 GLN A N 1
ATOM 1461 C CA . GLN A 1 193 ? 0.526 7.653 -14.294 1.00 90.81 193 GLN A CA 1
ATOM 1462 C C . GLN A 1 193 ? 1.605 7.573 -15.376 1.00 90.81 193 GLN A C 1
ATOM 1464 O O . GLN A 1 193 ? 2.679 7.008 -15.172 1.00 90.81 193 GLN A O 1
ATOM 1469 N N . ASP A 1 194 ? 1.326 8.150 -16.540 1.00 91.81 194 ASP A N 1
ATOM 1470 C CA . ASP A 1 194 ? 2.308 8.288 -17.608 1.00 91.81 194 ASP A CA 1
ATOM 1471 C C . ASP A 1 194 ? 3.247 9.487 -17.373 1.00 91.81 194 ASP A C 1
ATOM 1473 O O . ASP A 1 194 ? 3.031 10.323 -16.493 1.00 91.81 194 ASP A O 1
ATOM 1477 N N . CYS A 1 195 ? 4.307 9.607 -18.174 1.00 91.62 195 CYS A N 1
ATOM 1478 C CA . CYS A 1 195 ? 5.274 10.699 -18.013 1.00 91.62 195 CYS A CA 1
ATOM 1479 C C . CYS A 1 195 ? 4.739 12.092 -18.414 1.00 91.62 195 CYS A C 1
ATOM 1481 O O . CYS A 1 195 ? 5.429 13.088 -18.208 1.00 91.62 195 CYS A O 1
ATOM 1483 N N . THR A 1 196 ? 3.510 12.184 -18.942 1.00 91.12 196 THR A N 1
ATOM 1484 C CA . THR A 1 196 ? 2.772 13.449 -19.121 1.00 91.12 196 THR A CA 1
ATOM 1485 C C . THR A 1 196 ? 1.869 13.780 -17.927 1.00 91.12 196 THR A C 1
ATOM 1487 O O . THR A 1 196 ? 1.062 14.707 -17.996 1.00 91.12 196 THR A O 1
ATOM 1490 N N . ASN A 1 197 ? 2.026 13.047 -16.818 1.00 89.50 197 ASN A N 1
ATOM 1491 C CA . ASN A 1 197 ? 1.226 13.121 -15.597 1.00 89.50 197 ASN A CA 1
ATOM 1492 C C . ASN A 1 197 ? -0.247 12.728 -15.779 1.00 89.50 197 ASN A C 1
ATOM 1494 O O . ASN A 1 197 ? -1.072 13.070 -14.929 1.00 89.50 197 ASN A O 1
ATOM 1498 N N . ARG A 1 198 ? -0.596 11.998 -16.845 1.00 90.94 198 ARG A N 1
ATOM 1499 C CA . ARG A 1 198 ? -1.962 11.520 -17.076 1.00 90.94 198 ARG A CA 1
ATOM 1500 C C . ARG A 1 198 ? -2.163 10.125 -16.515 1.00 90.94 198 ARG A C 1
ATOM 1502 O O . ARG A 1 198 ? -1.298 9.264 -16.634 1.00 90.94 198 ARG A O 1
ATOM 1509 N N . CYS A 1 199 ? -3.339 9.918 -15.941 1.00 92.00 199 CYS A N 1
ATOM 1510 C CA . CYS A 1 199 ? -3.745 8.654 -15.354 1.00 92.00 199 CYS A CA 1
ATOM 1511 C C . CYS A 1 199 ? -4.476 7.789 -16.375 1.00 92.00 199 CYS A C 1
ATOM 1513 O O . CYS A 1 199 ? -5.435 8.243 -17.000 1.00 92.00 199 CYS A O 1
ATOM 1515 N N . HIS A 1 200 ? -4.049 6.538 -16.501 1.00 90.50 200 HIS A N 1
ATOM 1516 C CA . HIS A 1 200 ? -4.620 5.551 -17.407 1.00 90.50 200 HIS A CA 1
ATOM 1517 C C . HIS A 1 200 ? -4.919 4.274 -16.637 1.00 90.50 200 HIS A C 1
ATOM 1519 O O . HIS A 1 200 ? -4.047 3.700 -15.988 1.00 90.50 200 HIS A O 1
ATOM 1525 N N . MET A 1 201 ? -6.162 3.811 -16.719 1.00 86.75 201 MET A N 1
ATOM 1526 C CA . MET A 1 201 ? -6.549 2.532 -16.123 1.00 86.75 201 MET A CA 1
ATOM 1527 C C . MET A 1 201 ? -5.883 1.365 -16.877 1.00 86.75 201 MET A C 1
ATOM 1529 O O . MET A 1 201 ? -5.510 1.539 -18.038 1.00 86.75 201 MET A O 1
ATOM 1533 N N . PRO A 1 202 ? -5.790 0.154 -16.290 1.00 82.81 202 PRO A N 1
ATOM 1534 C CA . PRO A 1 202 ? -5.192 -1.014 -16.951 1.00 82.81 202 PRO A CA 1
ATOM 1535 C C . PRO A 1 202 ? -5.700 -1.271 -18.384 1.00 82.81 202 PRO A C 1
ATOM 1537 O O . PRO A 1 202 ? -4.937 -1.661 -19.262 1.00 82.81 202 PRO A O 1
ATOM 1540 N N . SER A 1 203 ? -6.976 -0.985 -18.663 1.00 85.31 203 SER A N 1
ATOM 1541 C CA . SER A 1 203 ? -7.579 -1.139 -19.997 1.00 85.31 203 SER A CA 1
ATOM 1542 C C . SER A 1 203 ? -7.082 -0.129 -21.046 1.00 85.31 203 SER A C 1
ATOM 1544 O O . SER A 1 203 ? -7.372 -0.280 -22.232 1.00 85.31 203 SER A O 1
ATOM 1546 N N . GLN A 1 204 ? -6.362 0.915 -20.631 1.00 89.06 204 GLN A N 1
ATOM 1547 C CA . GLN A 1 204 ? -5.891 2.025 -21.464 1.00 89.06 204 GLN A CA 1
ATOM 1548 C C . GLN A 1 204 ? -4.369 2.027 -21.642 1.00 89.06 204 GLN A C 1
ATOM 1550 O O . GLN A 1 204 ? -3.814 3.030 -22.080 1.00 89.06 204 GLN A O 1
ATOM 1555 N N . GLU A 1 205 ? -3.681 0.913 -21.380 1.00 85.31 205 GLU A N 1
ATOM 1556 C CA . GLU A 1 205 ? -2.214 0.839 -21.457 1.00 85.31 205 GLU A CA 1
ATOM 1557 C C . GLU A 1 205 ? -1.651 1.347 -22.801 1.00 85.31 205 GLU A C 1
ATOM 1559 O O . GLU A 1 205 ? -0.632 2.032 -22.845 1.00 85.31 205 GLU A O 1
ATOM 1564 N N . LYS A 1 206 ? -2.362 1.111 -23.912 1.00 87.44 206 LYS A N 1
ATOM 1565 C CA . LYS A 1 206 ? -1.969 1.599 -25.249 1.00 87.44 206 LYS A CA 1
ATOM 1566 C C . LYS A 1 206 ? -1.926 3.127 -25.376 1.00 87.44 206 LYS A C 1
ATOM 1568 O O . LYS A 1 206 ? -1.294 3.634 -26.297 1.00 87.44 206 LYS A O 1
ATOM 1573 N N . GLN A 1 207 ? -2.623 3.852 -24.504 1.00 90.00 207 GLN A N 1
ATOM 1574 C CA . GLN A 1 207 ? -2.680 5.317 -24.488 1.00 90.00 207 GLN A CA 1
ATOM 1575 C C . GLN A 1 207 ? -1.556 5.927 -23.637 1.00 90.00 207 GLN A C 1
ATOM 1577 O O . GLN A 1 207 ? -1.283 7.124 -23.758 1.00 90.00 207 GLN A O 1
ATOM 1582 N N . MET A 1 208 ? -0.872 5.114 -22.826 1.00 89.81 208 MET A N 1
ATOM 1583 C CA . MET A 1 208 ? 0.186 5.570 -21.932 1.00 89.81 208 MET A CA 1
ATOM 1584 C C . MET A 1 208 ? 1.443 5.964 -22.703 1.00 89.81 208 MET A C 1
ATOM 1586 O O . MET A 1 208 ? 1.953 5.215 -23.539 1.00 89.81 208 MET A O 1
ATOM 1590 N N . THR A 1 209 ? 1.980 7.135 -22.376 1.00 93.38 209 THR A N 1
ATOM 1591 C CA . THR A 1 209 ? 3.285 7.581 -22.870 1.00 93.38 209 THR A CA 1
ATOM 1592 C C . THR A 1 209 ? 4.400 7.040 -21.971 1.00 93.38 209 THR A C 1
ATOM 1594 O O . THR A 1 209 ? 4.368 7.238 -20.754 1.00 93.38 209 THR A O 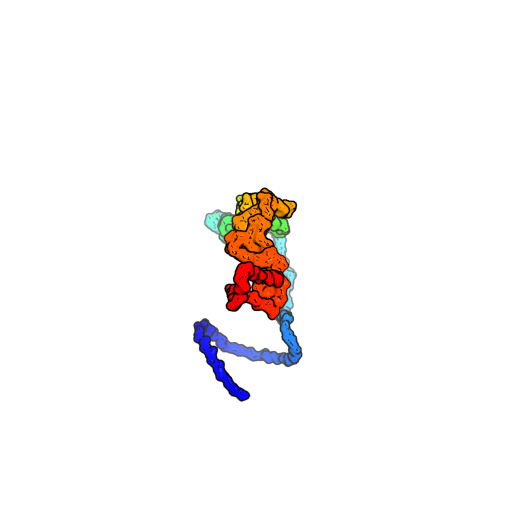1
ATOM 1597 N N . LYS A 1 210 ? 5.423 6.401 -22.541 1.00 90.88 210 LYS A N 1
ATOM 1598 C CA . LYS A 1 210 ? 6.578 5.891 -21.784 1.00 90.88 210 LYS A CA 1
ATOM 1599 C C . LYS A 1 210 ? 7.720 6.901 -21.808 1.00 90.88 210 LYS A C 1
ATOM 1601 O O . LYS A 1 210 ? 7.969 7.523 -22.839 1.00 90.88 210 LYS A O 1
ATOM 1606 N N . LEU A 1 211 ? 8.423 7.046 -20.686 1.00 92.06 211 LEU A N 1
ATOM 1607 C CA . LEU A 1 211 ? 9.627 7.872 -20.620 1.00 92.06 211 LEU A CA 1
ATOM 1608 C C . LEU A 1 211 ? 10.804 7.092 -21.215 1.00 92.06 211 LEU A C 1
ATOM 1610 O O . LEU A 1 211 ? 11.252 6.107 -20.635 1.00 92.06 211 LEU A O 1
ATOM 1614 N N . ILE A 1 212 ? 11.293 7.528 -22.373 1.00 92.81 212 ILE A N 1
ATOM 1615 C CA . ILE A 1 212 ? 12.434 6.934 -23.077 1.00 92.81 212 ILE A CA 1
ATOM 1616 C C . ILE A 1 212 ? 13.407 8.062 -23.427 1.00 92.81 212 ILE A C 1
ATOM 1618 O O . ILE A 1 212 ? 12.998 9.076 -23.987 1.00 92.81 212 ILE A O 1
ATOM 1622 N N . CYS A 1 213 ? 14.683 7.914 -23.054 1.00 92.88 213 CYS A N 1
ATOM 1623 C CA . CYS A 1 213 ? 15.740 8.914 -23.285 1.00 92.88 213 CYS A CA 1
ATOM 1624 C C . CYS A 1 213 ? 15.343 10.345 -22.870 1.00 92.88 213 CYS A C 1
ATOM 1626 O O . CYS A 1 213 ? 15.538 11.309 -23.609 1.00 92.88 213 CYS A O 1
ATOM 1628 N N . GLY A 1 214 ? 14.686 10.476 -21.713 1.00 90.19 214 GLY A N 1
ATOM 1629 C CA . GLY A 1 214 ? 14.224 11.766 -21.193 1.00 90.19 214 GLY A CA 1
ATOM 1630 C C . GLY A 1 214 ? 13.032 12.393 -21.930 1.00 90.19 214 GLY A C 1
ATOM 1631 O O . GLY A 1 214 ? 12.669 13.525 -21.623 1.00 90.19 214 GLY A O 1
ATOM 1632 N N . ARG A 1 215 ? 12.392 11.692 -22.879 1.00 92.88 215 ARG A N 1
ATOM 1633 C CA . ARG A 1 215 ? 11.200 12.164 -23.607 1.00 92.88 215 ARG A CA 1
ATOM 1634 C C . ARG A 1 215 ? 10.038 11.179 -23.499 1.00 92.88 215 ARG A C 1
ATOM 1636 O O . ARG A 1 215 ? 10.227 9.970 -23.418 1.00 92.88 215 ARG A O 1
ATOM 1643 N N . CYS A 1 216 ? 8.819 11.706 -23.528 1.00 94.62 216 CYS A N 1
ATOM 1644 C CA . CYS A 1 216 ? 7.595 10.908 -23.530 1.00 94.62 216 CYS A CA 1
ATOM 1645 C C . CYS A 1 216 ? 7.244 10.411 -24.933 1.00 94.62 216 CYS A C 1
ATOM 1647 O O . CYS A 1 216 ? 6.896 11.209 -25.805 1.00 94.62 216 CYS A O 1
ATOM 1649 N N . VAL A 1 217 ? 7.285 9.097 -25.148 1.00 94.00 217 VAL A N 1
ATOM 1650 C CA . VAL A 1 217 ? 7.023 8.466 -26.451 1.00 94.00 217 VAL A CA 1
ATOM 1651 C C . VAL A 1 217 ? 5.847 7.492 -26.398 1.00 94.00 217 VAL A C 1
ATOM 1653 O O . VAL A 1 217 ? 5.542 6.913 -25.354 1.00 94.00 217 VAL A O 1
ATOM 1656 N N . GLY A 1 218 ? 5.210 7.286 -27.549 1.00 91.44 218 GLY A N 1
ATOM 1657 C CA . GLY A 1 218 ? 4.041 6.425 -27.705 1.00 91.44 218 GLY A CA 1
ATOM 1658 C C . GLY A 1 218 ? 2.756 7.031 -27.137 1.00 91.44 218 GLY A C 1
ATOM 1659 O O . GLY A 1 218 ? 2.713 8.194 -26.747 1.00 91.44 218 GLY A O 1
ATOM 1660 N N . GLY A 1 219 ? 1.688 6.234 -27.105 1.00 88.19 219 GLY A N 1
ATOM 1661 C CA . GLY A 1 219 ? 0.416 6.632 -26.504 1.00 88.19 219 GLY A CA 1
ATOM 1662 C C . GLY A 1 219 ? -0.130 7.958 -27.041 1.00 88.19 219 GLY A C 1
ATOM 1663 O O . GLY A 1 219 ? -0.168 8.192 -28.249 1.00 88.19 219 GLY A O 1
ATOM 1664 N N . THR A 1 220 ? -0.546 8.840 -26.129 1.00 87.38 220 THR A N 1
ATOM 1665 C CA . THR A 1 220 ? -1.120 10.155 -26.471 1.00 87.38 220 THR A CA 1
ATOM 1666 C C . THR A 1 220 ? -0.104 11.228 -26.878 1.00 87.38 220 THR A C 1
ATOM 1668 O O . THR A 1 220 ? -0.529 12.302 -27.300 1.00 87.38 220 THR A O 1
ATOM 1671 N N . SER A 1 221 ? 1.212 10.981 -26.793 1.00 89.31 221 SER A N 1
ATOM 1672 C CA . SER A 1 221 ? 2.203 11.988 -27.209 1.00 89.31 221 SER A CA 1
ATOM 1673 C C . SER A 1 221 ? 2.313 12.113 -28.727 1.00 89.31 221 SER A C 1
ATOM 1675 O O . SER A 1 221 ? 2.776 13.139 -29.218 1.00 89.31 221 SER A O 1
ATOM 1677 N N . GLY A 1 222 ? 1.911 11.077 -29.475 1.00 86.62 222 GLY A N 1
ATOM 1678 C CA . GLY A 1 222 ? 2.059 11.022 -30.931 1.00 86.62 222 GLY A CA 1
ATOM 1679 C C . GLY A 1 222 ? 3.513 10.918 -31.410 1.00 86.62 222 GLY A C 1
ATOM 1680 O O . GLY A 1 222 ? 3.747 10.914 -32.614 1.00 86.62 222 GLY A O 1
ATOM 1681 N N . ILE A 1 223 ? 4.483 10.815 -30.493 1.00 90.88 223 ILE A N 1
ATOM 1682 C CA . ILE A 1 223 ? 5.910 10.702 -30.812 1.00 90.88 223 ILE A CA 1
ATOM 1683 C C . ILE A 1 223 ? 6.266 9.213 -30.911 1.00 90.88 223 ILE A C 1
ATOM 1685 O O . ILE A 1 223 ? 6.208 8.513 -29.891 1.00 90.88 223 ILE A O 1
ATOM 1689 N N . PRO A 1 224 ? 6.636 8.693 -32.094 1.00 91.38 224 PRO A N 1
ATOM 1690 C CA . PRO A 1 224 ? 7.079 7.313 -32.227 1.00 91.38 224 PRO A CA 1
ATOM 1691 C C . PRO A 1 224 ? 8.454 7.114 -31.574 1.00 91.38 224 PRO A C 1
ATOM 1693 O O . PRO A 1 224 ? 9.284 8.020 -31.518 1.00 91.38 224 PRO A O 1
ATOM 1696 N N . ALA A 1 225 ? 8.731 5.892 -31.113 1.00 90.94 225 ALA A N 1
ATOM 1697 C CA . ALA A 1 225 ? 10.013 5.564 -30.483 1.00 90.94 225 ALA A CA 1
ATOM 1698 C C . ALA A 1 225 ? 11.218 5.794 -31.419 1.00 90.94 225 ALA A C 1
ATOM 1700 O O . ALA A 1 225 ? 12.298 6.132 -30.943 1.00 90.94 225 ALA A O 1
ATOM 1701 N N . SER A 1 226 ? 11.021 5.693 -32.739 1.00 90.12 226 SER A N 1
ATOM 1702 C CA . SER A 1 226 ? 12.037 5.964 -33.768 1.00 90.12 226 SER A CA 1
ATOM 1703 C C . SER A 1 226 ? 12.572 7.394 -33.758 1.00 90.12 226 SER A C 1
ATOM 1705 O O . SER A 1 226 ? 13.662 7.645 -34.267 1.00 90.12 226 SER A O 1
ATOM 1707 N N . ASP A 1 227 ? 11.833 8.353 -33.202 1.00 91.88 227 ASP A N 1
ATOM 1708 C CA . ASP A 1 227 ? 12.283 9.747 -33.141 1.00 91.88 227 ASP A CA 1
ATOM 1709 C C . ASP A 1 227 ? 13.324 9.954 -32.043 1.00 91.88 227 ASP A C 1
ATOM 1711 O O . ASP A 1 227 ? 14.128 10.884 -32.108 1.00 91.88 227 ASP A O 1
ATOM 1715 N N . VAL A 1 228 ? 13.331 9.063 -31.054 1.00 93.94 228 VAL A N 1
ATOM 1716 C CA . VAL A 1 228 ? 14.150 9.167 -29.847 1.00 93.94 228 VAL A CA 1
ATOM 1717 C C . VAL A 1 228 ? 15.258 8.114 -29.826 1.00 93.94 228 VAL A C 1
ATOM 1719 O O . VAL A 1 228 ? 16.372 8.406 -29.389 1.00 93.94 228 VAL A O 1
ATOM 1722 N N . LEU A 1 229 ? 14.974 6.923 -30.350 1.00 93.12 229 LEU A N 1
ATOM 1723 C CA . LEU A 1 229 ? 15.915 5.817 -30.456 1.00 93.12 229 LEU A CA 1
ATOM 1724 C C . LEU A 1 229 ? 16.527 5.741 -31.856 1.00 93.12 229 LEU A C 1
ATOM 1726 O O . LEU A 1 229 ? 15.870 6.020 -32.862 1.00 93.12 229 LEU A O 1
ATOM 1730 N N . ASP A 1 230 ? 17.798 5.367 -31.918 1.00 91.25 230 ASP A N 1
ATOM 1731 C CA . ASP A 1 230 ? 18.443 4.931 -33.151 1.00 91.25 230 ASP A CA 1
ATOM 1732 C C . ASP A 1 230 ? 18.038 3.477 -33.504 1.00 91.25 230 ASP A C 1
ATOM 1734 O O . ASP A 1 230 ? 17.380 2.795 -32.711 1.00 91.25 230 ASP A O 1
ATOM 1738 N N . PRO A 1 231 ? 18.410 2.965 -34.689 1.00 89.88 231 PRO A N 1
ATOM 1739 C CA . PRO A 1 231 ? 18.111 1.582 -35.077 1.00 89.88 231 PRO A CA 1
ATOM 1740 C C . PRO A 1 231 ? 18.786 0.495 -34.225 1.00 89.88 231 PRO A C 1
ATOM 1742 O O . PRO A 1 231 ? 18.386 -0.664 -34.301 1.00 89.88 231 PRO A O 1
ATOM 1745 N N . CYS A 1 232 ? 19.788 0.845 -33.416 1.00 88.19 232 CYS A N 1
ATOM 1746 C CA . CYS A 1 232 ? 20.426 -0.048 -32.449 1.00 88.19 232 CYS A CA 1
ATOM 1747 C C . CYS A 1 232 ? 19.713 -0.045 -31.083 1.00 88.19 232 CYS A C 1
ATOM 1749 O O . CYS A 1 232 ? 20.045 -0.862 -30.225 1.00 88.19 232 CYS A O 1
ATOM 1751 N N . GLY A 1 233 ? 18.739 0.847 -30.873 1.00 88.62 233 GLY A N 1
ATOM 1752 C CA . GLY A 1 233 ? 18.033 1.022 -29.608 1.00 88.62 233 GLY A CA 1
ATOM 1753 C C . GLY A 1 233 ? 18.734 1.950 -28.613 1.00 88.62 233 GLY A C 1
ATOM 1754 O O . GLY A 1 233 ? 18.307 1.998 -27.459 1.00 88.62 233 GLY A O 1
ATOM 1755 N N . ASN A 1 234 ? 19.769 2.694 -29.020 1.00 91.75 234 ASN A N 1
ATOM 1756 C CA . ASN A 1 234 ? 20.375 3.716 -28.166 1.00 91.75 234 ASN A CA 1
ATOM 1757 C C . ASN A 1 234 ? 19.618 5.039 -28.275 1.00 91.75 234 ASN A C 1
ATOM 1759 O O . ASN A 1 234 ? 18.962 5.344 -29.274 1.00 91.75 234 ASN A O 1
ATOM 1763 N N . CYS A 1 235 ? 19.757 5.862 -27.243 1.00 94.31 235 CYS A N 1
ATOM 1764 C CA . CYS A 1 235 ? 19.237 7.214 -27.239 1.00 94.31 235 CYS A CA 1
ATOM 1765 C C . CYS A 1 235 ? 20.032 8.104 -28.193 1.00 94.31 235 CYS A C 1
ATOM 1767 O O . CYS A 1 235 ? 21.239 8.282 -28.034 1.00 94.31 235 CYS A O 1
ATOM 1769 N N . LYS A 1 236 ? 19.345 8.754 -29.138 1.00 91.50 236 LYS A N 1
ATOM 1770 C CA . LYS A 1 236 ? 19.977 9.714 -30.061 1.00 91.50 236 LYS A CA 1
ATOM 1771 C C . LYS A 1 236 ? 20.654 10.885 -29.339 1.00 91.50 236 LYS A C 1
ATOM 1773 O O . LYS A 1 236 ? 21.588 11.471 -29.876 1.00 91.50 236 LYS A O 1
ATOM 1778 N N . SER A 1 237 ? 20.191 11.225 -28.133 1.00 90.62 237 SER A N 1
ATOM 1779 C CA . SER A 1 237 ? 20.785 12.252 -27.269 1.00 90.62 237 SER A CA 1
ATOM 1780 C C . SER A 1 237 ? 22.185 11.909 -26.775 1.00 90.62 237 SER A C 1
ATOM 1782 O O . SER A 1 237 ? 22.960 12.817 -26.493 1.00 90.62 237 SER A O 1
ATOM 1784 N N . ASP A 1 238 ? 22.507 10.621 -26.666 1.00 90.94 238 ASP A N 1
ATOM 1785 C CA . ASP A 1 238 ? 23.725 10.166 -25.994 1.00 90.94 238 ASP A CA 1
ATOM 1786 C C . ASP A 1 238 ? 24.931 10.185 -26.943 1.00 90.94 238 ASP A C 1
ATOM 1788 O O . ASP A 1 238 ? 26.065 9.991 -26.514 1.00 90.94 238 ASP A O 1
ATOM 1792 N N . GLY A 1 239 ? 24.697 10.422 -28.242 1.00 86.56 239 GLY A N 1
ATOM 1793 C CA . GLY A 1 239 ? 25.746 10.484 -29.260 1.00 86.56 239 GLY A CA 1
ATOM 1794 C C . GLY A 1 239 ? 26.476 9.156 -29.477 1.00 86.56 239 GLY A C 1
ATOM 1795 O O . GLY A 1 239 ? 27.556 9.146 -30.064 1.00 86.56 239 GLY A O 1
ATOM 1796 N N . ILE A 1 240 ? 25.911 8.043 -28.998 1.00 88.25 240 ILE A N 1
ATOM 1797 C CA . ILE A 1 240 ? 26.470 6.706 -29.186 1.00 88.25 240 ILE A CA 1
ATOM 1798 C C . ILE A 1 240 ? 26.307 6.333 -30.658 1.00 88.25 240 ILE A C 1
ATOM 1800 O O . ILE A 1 240 ? 25.199 6.303 -31.190 1.00 88.25 240 ILE A O 1
ATOM 1804 N N . GLU A 1 241 ? 27.425 6.060 -31.324 1.00 84.56 241 GLU A N 1
ATOM 1805 C CA . GLU A 1 241 ? 27.413 5.598 -32.706 1.00 84.56 241 GLU A CA 1
ATOM 1806 C C . GLU A 1 241 ? 26.764 4.210 -32.780 1.00 84.56 241 GLU A C 1
ATOM 1808 O O . GLU A 1 241 ? 27.159 3.295 -32.058 1.00 84.56 241 GLU A O 1
ATOM 1813 N N . CYS A 1 242 ? 25.768 4.055 -33.655 1.00 85.25 242 CYS A N 1
ATOM 1814 C CA . CYS A 1 242 ? 25.099 2.787 -33.932 1.00 85.25 242 CYS A CA 1
ATOM 1815 C C . CYS A 1 242 ? 25.805 2.077 -35.096 1.00 85.25 242 CYS A C 1
ATOM 1817 O O . CYS A 1 242 ? 25.598 2.453 -36.259 1.00 85.25 242 CYS A O 1
ATOM 1819 N N . PRO A 1 243 ? 26.632 1.046 -34.833 1.00 85.12 243 PRO A N 1
ATOM 1820 C CA . PRO A 1 243 ? 27.337 0.347 -35.89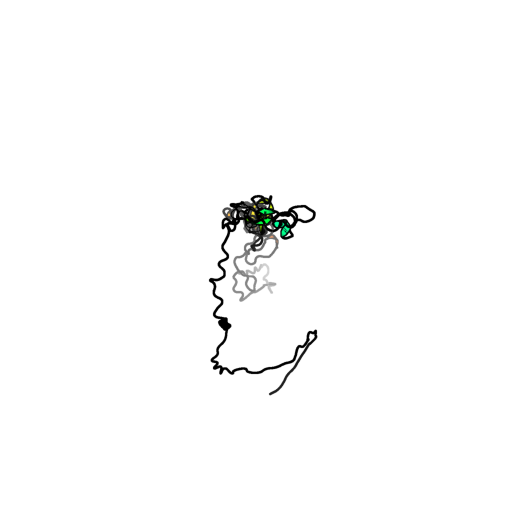2 1.00 85.12 243 PRO A CA 1
ATOM 1821 C C . PRO A 1 243 ? 26.331 -0.341 -36.805 1.00 85.12 243 PRO A C 1
ATOM 1823 O O . PRO A 1 243 ? 25.333 -0.904 -36.348 1.00 85.12 243 PRO A O 1
ATOM 1826 N N . CYS A 1 244 ? 26.604 -0.316 -38.107 1.00 84.19 244 CYS A N 1
ATOM 1827 C CA . CYS A 1 244 ? 25.793 -1.024 -39.094 1.00 84.19 244 CYS A CA 1
ATOM 1828 C C . CYS A 1 244 ? 24.323 -0.622 -39.125 1.00 84.19 244 CYS A C 1
ATOM 1830 O O . CYS A 1 244 ? 23.501 -1.398 -39.600 1.00 84.19 244 CYS A O 1
ATOM 1832 N N . ASN A 1 245 ? 23.978 0.564 -38.613 1.00 83.25 245 ASN A N 1
ATOM 1833 C CA . ASN A 1 245 ? 22.604 1.053 -38.573 1.00 83.25 245 ASN A CA 1
ATOM 1834 C C . ASN A 1 245 ? 21.615 0.013 -37.997 1.00 83.25 245 ASN A C 1
ATOM 1836 O O . ASN A 1 245 ? 20.494 -0.125 -38.483 1.00 83.25 245 ASN A O 1
ATOM 1840 N N . GLY A 1 246 ? 22.065 -0.783 -37.019 1.00 82.00 246 GLY A N 1
ATOM 1841 C CA . GLY A 1 246 ? 21.276 -1.837 -36.375 1.00 82.00 246 GLY A CA 1
ATOM 1842 C C . GLY A 1 246 ? 21.100 -3.131 -37.184 1.00 82.00 246 GLY A C 1
ATOM 1843 O O . GLY A 1 246 ? 20.486 -4.070 -36.687 1.00 82.00 246 GLY A O 1
ATOM 1844 N N . THR A 1 247 ? 21.643 -3.242 -38.403 1.00 82.12 247 THR A N 1
ATOM 1845 C CA . THR A 1 247 ? 21.425 -4.400 -39.297 1.00 82.12 247 THR A CA 1
ATOM 1846 C C . THR A 1 247 ? 22.496 -5.492 -39.199 1.00 82.12 247 THR A C 1
ATOM 1848 O O . THR A 1 247 ? 22.520 -6.410 -40.021 1.00 82.12 247 THR A O 1
ATOM 1851 N N . GLY A 1 248 ? 23.432 -5.397 -38.254 1.00 77.94 248 GLY A N 1
ATOM 1852 C CA . GLY A 1 248 ? 24.527 -6.358 -38.133 1.00 77.94 248 GLY A CA 1
ATOM 1853 C C . GLY A 1 248 ? 25.564 -5.968 -37.090 1.00 77.94 248 GLY A C 1
ATOM 1854 O O . GLY A 1 248 ? 25.551 -4.855 -36.571 1.00 77.94 248 GLY A O 1
ATOM 1855 N N . LYS A 1 249 ? 26.482 -6.890 -36.788 1.00 80.44 249 LYS A N 1
ATOM 1856 C CA . LYS A 1 249 ? 27.680 -6.575 -36.000 1.00 80.44 249 LYS A CA 1
ATOM 1857 C C . LYS A 1 249 ? 28.827 -6.244 -36.958 1.00 80.44 249 LYS A C 1
ATOM 1859 O O . LYS A 1 249 ? 28.976 -6.953 -37.960 1.00 80.44 249 LYS A O 1
ATOM 1864 N N . PRO A 1 250 ? 29.618 -5.195 -36.685 1.00 81.69 250 PRO A N 1
ATOM 1865 C CA . PRO A 1 250 ? 30.846 -4.966 -37.425 1.00 81.69 250 PRO A CA 1
ATOM 1866 C C . PRO A 1 250 ? 31.810 -6.124 -37.152 1.00 81.69 250 PRO A C 1
ATOM 1868 O O . PRO A 1 250 ? 31.918 -6.600 -36.018 1.00 81.69 250 PRO A O 1
ATOM 1871 N N . ASP A 1 251 ? 32.492 -6.593 -38.191 1.00 82.06 251 ASP A N 1
ATOM 1872 C CA . ASP A 1 251 ? 33.609 -7.520 -38.043 1.00 82.06 251 ASP A CA 1
ATOM 1873 C C . ASP A 1 251 ? 34.849 -6.808 -37.466 1.00 82.06 251 ASP A C 1
ATOM 1875 O O . ASP A 1 251 ? 34.821 -5.611 -37.162 1.00 82.06 251 ASP A O 1
ATOM 1879 N N . ALA A 1 252 ? 35.968 -7.530 -37.326 1.00 80.81 252 ALA A N 1
ATOM 1880 C CA . ALA A 1 252 ? 37.238 -6.974 -36.835 1.00 80.81 252 ALA A CA 1
ATOM 1881 C C . ALA A 1 252 ? 37.762 -5.776 -37.662 1.00 80.81 252 ALA A C 1
ATOM 1883 O O . ALA A 1 252 ? 38.731 -5.124 -37.274 1.00 80.81 252 ALA A O 1
ATOM 1884 N N . CYS A 1 253 ? 37.133 -5.489 -38.798 1.00 78.06 253 CYS A N 1
ATOM 1885 C CA . CYS A 1 253 ? 37.537 -4.502 -39.781 1.00 78.06 253 CYS A CA 1
ATOM 1886 C C . CYS A 1 253 ? 36.518 -3.375 -39.941 1.00 78.06 253 CYS A C 1
ATOM 1888 O O . CYS A 1 253 ? 36.721 -2.483 -40.765 1.00 78.06 253 CYS A O 1
ATOM 1890 N N . GLY A 1 254 ? 35.445 -3.397 -39.146 1.00 76.50 254 GLY A N 1
ATOM 1891 C CA . GLY A 1 254 ? 34.379 -2.403 -39.186 1.00 76.50 254 GLY A CA 1
ATOM 1892 C C . GLY A 1 254 ? 33.352 -2.637 -40.295 1.00 76.50 254 GLY A C 1
ATOM 1893 O O . GLY A 1 254 ? 32.491 -1.783 -40.490 1.00 76.50 254 GLY A O 1
ATOM 1894 N N . ILE A 1 255 ? 33.410 -3.763 -41.018 1.00 80.94 255 ILE A N 1
ATOM 1895 C CA . ILE A 1 255 ? 32.446 -4.082 -42.076 1.00 80.94 255 ILE A CA 1
ATOM 1896 C C . ILE A 1 255 ? 31.261 -4.829 -41.474 1.00 80.94 255 ILE A C 1
ATOM 1898 O O . ILE A 1 255 ? 31.394 -5.825 -40.763 1.00 80.94 255 ILE A O 1
ATOM 1902 N N . CYS A 1 256 ? 30.070 -4.347 -41.794 1.00 81.25 256 CYS A N 1
ATOM 1903 C CA . CYS A 1 256 ? 28.818 -4.904 -41.315 1.00 81.25 256 CYS A CA 1
ATOM 1904 C C . CYS A 1 256 ? 28.523 -6.253 -41.955 1.00 81.25 256 CYS A C 1
ATOM 1906 O O . CYS A 1 256 ? 28.469 -6.352 -43.179 1.00 81.25 256 CYS A O 1
ATOM 1908 N N . ASN A 1 257 ? 28.308 -7.276 -41.122 1.00 77.31 257 ASN A N 1
ATOM 1909 C CA . ASN A 1 257 ? 28.112 -8.661 -41.565 1.00 77.31 257 ASN A CA 1
ATOM 1910 C C . ASN A 1 257 ? 29.288 -9.204 -42.410 1.00 77.31 257 ASN A C 1
ATOM 1912 O O . ASN A 1 257 ? 29.103 -10.104 -43.228 1.00 77.31 257 ASN A O 1
ATOM 1916 N N . GLY A 1 258 ? 30.493 -8.653 -42.223 1.00 76.44 258 GLY A N 1
ATOM 1917 C CA . GLY A 1 258 ? 31.715 -9.127 -42.868 1.00 76.44 258 GLY A CA 1
ATOM 1918 C C . GLY A 1 258 ? 32.290 -10.383 -42.204 1.00 76.44 258 GLY A C 1
ATOM 1919 O O . GLY A 1 258 ? 31.999 -10.700 -41.051 1.00 76.44 258 GLY A O 1
ATOM 1920 N N . GLY A 1 259 ? 33.113 -11.125 -42.951 1.00 74.94 259 GLY A N 1
ATOM 1921 C CA . GLY A 1 259 ? 33.780 -12.335 -42.457 1.00 74.94 259 GLY A CA 1
ATOM 1922 C C . GLY A 1 259 ? 35.040 -12.072 -41.622 1.00 74.94 259 GLY A C 1
ATOM 1923 O O . GLY A 1 259 ? 35.560 -13.005 -41.020 1.00 74.94 259 GLY A O 1
ATOM 1924 N N . GLY A 1 260 ? 35.564 -10.839 -41.592 1.00 73.12 260 GLY A N 1
ATOM 1925 C CA . GLY A 1 260 ? 36.707 -10.444 -40.756 1.00 73.12 260 GLY A CA 1
ATOM 1926 C C . GLY A 1 260 ? 38.057 -11.114 -41.055 1.00 73.12 260 GLY A C 1
ATOM 1927 O O . GLY A 1 260 ? 38.983 -10.963 -40.264 1.00 73.12 260 GLY A O 1
ATOM 1928 N N . VAL A 1 261 ? 38.199 -11.861 -42.156 1.00 74.19 261 VAL A N 1
ATOM 1929 C CA . VAL A 1 261 ? 39.400 -12.686 -42.420 1.00 74.19 261 VAL A CA 1
ATOM 1930 C C . VAL A 1 261 ? 40.531 -11.967 -43.163 1.00 74.19 261 VAL A C 1
ATOM 1932 O O . VAL A 1 261 ? 41.664 -12.444 -43.150 1.00 74.19 261 VAL A O 1
ATOM 1935 N N . SER A 1 262 ? 40.281 -10.847 -43.848 1.00 70.19 262 SER A N 1
ATOM 1936 C CA . SER A 1 262 ? 41.315 -10.138 -44.624 1.00 70.19 262 SER A CA 1
ATOM 1937 C C . SER A 1 262 ? 40.948 -8.676 -44.825 1.00 70.19 262 SER A C 1
ATOM 1939 O O . SER A 1 262 ? 40.042 -8.363 -45.592 1.00 70.19 262 SER A O 1
ATOM 1941 N N . CYS A 1 263 ? 41.656 -7.776 -44.146 1.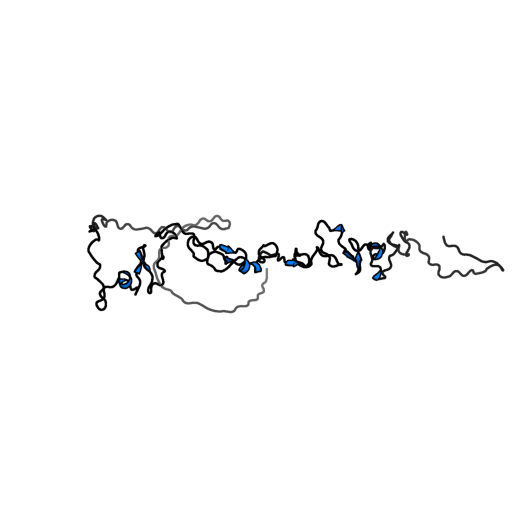00 75.25 263 CYS A N 1
ATOM 1942 C CA . CYS A 1 263 ? 41.309 -6.359 -44.142 1.00 75.25 263 CYS A CA 1
ATOM 1943 C C . CYS A 1 263 ? 42.517 -5.516 -44.496 1.00 75.25 263 CYS A C 1
ATOM 1945 O O . CYS A 1 263 ? 43.569 -5.600 -43.866 1.00 75.25 263 CYS A O 1
ATOM 1947 N N . MET A 1 264 ? 42.363 -4.727 -45.553 1.00 70.88 264 MET A N 1
ATOM 1948 C CA . MET A 1 264 ? 43.444 -3.966 -46.160 1.00 70.88 264 MET A CA 1
ATOM 1949 C C . MET A 1 264 ? 43.094 -2.484 -46.087 1.00 70.88 264 MET A C 1
ATOM 1951 O O . MET A 1 264 ? 42.132 -2.041 -46.707 1.00 70.88 264 MET A O 1
ATOM 1955 N N . LYS A 1 265 ? 43.879 -1.697 -45.344 1.00 69.94 265 LYS A N 1
ATOM 1956 C CA . LYS A 1 265 ? 43.743 -0.236 -45.317 1.00 69.94 265 LYS A CA 1
ATOM 1957 C C . LYS A 1 265 ? 44.772 0.377 -46.262 1.00 69.94 265 LYS A C 1
ATOM 1959 O O . LYS A 1 265 ? 45.957 0.430 -45.942 1.00 69.94 265 LYS A O 1
ATOM 1964 N N . ALA A 1 266 ? 44.337 0.837 -47.432 1.00 73.56 266 ALA A N 1
ATOM 1965 C CA . ALA A 1 266 ? 45.206 1.559 -48.357 1.00 73.56 266 ALA A CA 1
ATOM 1966 C C . ALA A 1 266 ? 45.441 2.990 -47.838 1.00 73.56 266 ALA A C 1
ATOM 1968 O O . ALA A 1 266 ? 44.566 3.843 -47.929 1.00 73.56 266 ALA A O 1
ATOM 1969 N N . ILE A 1 267 ? 46.616 3.251 -47.256 1.00 74.44 267 ILE A N 1
ATOM 1970 C CA . ILE A 1 267 ? 46.940 4.556 -46.644 1.00 74.44 267 ILE A CA 1
ATOM 1971 C C . ILE A 1 267 ? 47.446 5.552 -47.697 1.00 74.44 267 ILE A C 1
ATOM 1973 O O . ILE A 1 267 ? 47.212 6.754 -47.599 1.00 74.44 267 ILE A O 1
ATOM 1977 N N . ARG A 1 268 ? 48.161 5.059 -48.715 1.00 73.69 268 ARG A N 1
ATOM 1978 C CA . ARG A 1 268 ? 48.757 5.891 -49.760 1.00 73.69 268 ARG A CA 1
ATOM 1979 C C . ARG A 1 268 ? 48.968 5.081 -51.028 1.00 73.69 268 ARG A C 1
ATOM 1981 O O . ARG A 1 268 ? 49.593 4.025 -50.986 1.00 73.69 268 ARG A O 1
ATOM 1988 N N . PHE A 1 269 ? 48.504 5.610 -52.154 1.00 75.88 269 PHE A N 1
ATOM 1989 C CA . PHE A 1 269 ? 48.839 5.097 -53.476 1.00 75.88 269 PHE A CA 1
ATOM 1990 C C . PHE A 1 269 ? 49.722 6.124 -54.182 1.00 75.88 269 PHE A C 1
ATOM 1992 O O . PHE A 1 269 ? 49.281 7.237 -54.460 1.00 75.88 269 PHE A O 1
ATOM 1999 N N . GLN A 1 270 ? 50.983 5.771 -54.431 1.00 78.81 270 GLN A N 1
ATOM 2000 C CA . GLN A 1 270 ? 51.904 6.606 -55.196 1.00 78.81 270 GLN A CA 1
ATOM 2001 C C . GLN A 1 270 ? 52.469 5.774 -56.354 1.00 78.81 270 GLN A C 1
ATOM 2003 O O . GLN A 1 270 ? 53.323 4.915 -56.117 1.00 78.81 270 GLN A O 1
ATOM 2008 N N . PRO A 1 271 ? 51.994 5.978 -57.595 1.00 77.62 271 PRO A N 1
ATOM 2009 C CA . PRO A 1 271 ? 52.533 5.269 -58.744 1.00 77.62 271 PRO A CA 1
ATOM 2010 C C . PRO A 1 271 ? 53.987 5.691 -58.977 1.00 77.62 271 PRO A C 1
ATOM 2012 O O . PRO A 1 271 ? 54.338 6.864 -58.863 1.00 77.62 271 PRO A O 1
ATOM 2015 N N . ARG A 1 272 ? 54.845 4.716 -59.286 1.00 81.44 272 ARG A N 1
ATOM 2016 C CA . ARG A 1 272 ? 56.295 4.933 -59.423 1.00 81.44 272 ARG A CA 1
ATOM 2017 C C . ARG A 1 272 ? 56.674 5.611 -60.746 1.00 81.44 272 ARG A C 1
ATOM 2019 O O . ARG A 1 272 ? 57.707 6.264 -60.812 1.00 81.44 272 ARG A O 1
ATOM 2026 N N . ALA A 1 273 ? 55.836 5.464 -61.771 1.00 78.31 273 ALA A N 1
ATOM 2027 C CA . ALA A 1 273 ? 55.939 6.148 -63.054 1.00 78.31 273 ALA A CA 1
ATOM 2028 C C . ALA A 1 273 ? 54.545 6.224 -63.695 1.00 78.31 273 ALA A C 1
ATOM 2030 O O . ALA A 1 273 ? 53.801 5.244 -63.670 1.00 78.31 273 ALA A O 1
ATOM 2031 N N . LEU A 1 274 ? 54.200 7.383 -64.256 1.00 81.31 274 LEU A N 1
ATOM 2032 C CA . LEU A 1 274 ? 52.994 7.605 -65.054 1.00 81.31 274 LEU A CA 1
ATOM 2033 C C . LEU A 1 274 ? 53.425 8.124 -66.432 1.00 81.31 274 LEU A C 1
ATOM 2035 O O . LEU A 1 274 ? 54.236 9.051 -66.485 1.00 81.31 274 LEU A O 1
ATOM 2039 N N . PRO A 1 275 ? 52.915 7.557 -67.539 1.00 82.19 275 PRO A N 1
ATOM 2040 C CA . PRO A 1 275 ? 53.111 8.125 -68.866 1.00 82.19 275 PRO A CA 1
ATOM 2041 C C . PRO A 1 275 ? 52.598 9.568 -68.930 1.00 82.19 275 PRO A C 1
ATOM 2043 O O . PRO A 1 275 ? 51.581 9.908 -68.315 1.00 82.19 275 PRO A O 1
ATOM 2046 N N . VAL A 1 276 ? 53.288 10.415 -69.694 1.00 79.31 276 VAL A N 1
ATOM 2047 C CA . VAL A 1 276 ? 52.908 11.824 -69.867 1.00 79.31 276 VAL A CA 1
ATOM 2048 C C . VAL A 1 276 ? 51.467 11.904 -70.392 1.00 79.31 276 VAL A C 1
ATOM 2050 O O . VAL A 1 276 ? 51.094 11.153 -71.290 1.00 79.31 276 VAL A O 1
ATOM 2053 N N . ASN A 1 277 ? 50.658 12.799 -69.817 1.00 78.31 277 ASN A N 1
ATOM 2054 C CA . ASN A 1 277 ? 49.234 13.007 -70.130 1.00 78.31 277 ASN A CA 1
ATOM 2055 C C . ASN A 1 277 ? 48.280 11.844 -69.794 1.00 78.31 277 ASN A C 1
ATOM 2057 O O . ASN A 1 277 ? 47.186 11.775 -70.352 1.00 78.31 277 ASN A O 1
ATOM 2061 N N . THR A 1 278 ? 48.637 10.959 -68.858 1.00 79.38 278 THR A N 1
ATOM 2062 C CA . THR A 1 278 ? 47.711 9.924 -68.365 1.00 79.38 278 THR A CA 1
ATOM 2063 C C . THR A 1 278 ? 47.234 10.205 -66.940 1.00 79.38 278 THR A C 1
ATOM 2065 O O . THR A 1 278 ? 48.008 10.611 -66.075 1.00 79.38 278 THR A O 1
ATOM 2068 N N . GLN A 1 279 ? 45.941 9.985 -66.688 1.00 76.88 279 GLN A N 1
ATOM 2069 C CA . GLN A 1 279 ? 45.363 9.974 -65.344 1.00 76.88 279 GLN A CA 1
ATOM 2070 C C . GLN A 1 279 ? 45.119 8.524 -64.930 1.00 76.88 279 GLN A C 1
ATOM 2072 O O . GLN A 1 279 ? 44.446 7.779 -65.640 1.00 76.88 279 GLN A O 1
ATOM 2077 N N . ALA A 1 280 ? 45.662 8.119 -63.783 1.00 74.12 280 ALA A N 1
ATOM 2078 C CA . ALA A 1 280 ? 45.383 6.811 -63.206 1.00 74.12 280 ALA A CA 1
ATOM 2079 C C . ALA A 1 280 ? 44.295 6.931 -62.138 1.00 74.12 280 ALA A C 1
ATOM 2081 O O . ALA A 1 280 ? 44.463 7.630 -61.140 1.00 74.12 280 ALA A O 1
ATOM 2082 N N . THR A 1 281 ? 43.192 6.212 -62.332 1.00 73.19 281 THR A N 1
ATOM 2083 C CA . THR A 1 281 ? 42.141 6.040 -61.327 1.00 73.19 281 THR A CA 1
ATOM 2084 C C . THR A 1 281 ? 42.272 4.662 -60.697 1.00 73.19 281 THR A C 1
ATOM 2086 O O . THR A 1 281 ? 42.126 3.654 -61.389 1.00 73.19 281 THR A O 1
ATOM 2089 N N . VAL A 1 282 ? 42.516 4.605 -59.391 1.00 72.62 282 VAL A N 1
ATOM 2090 C CA . VAL A 1 282 ? 42.426 3.349 -58.638 1.00 72.62 282 VAL A CA 1
ATOM 2091 C C . VAL A 1 282 ? 40.965 3.131 -58.270 1.00 72.62 282 VAL A C 1
ATOM 2093 O O . VAL A 1 282 ? 40.356 3.988 -57.633 1.00 72.62 282 VAL A O 1
ATOM 2096 N N . ARG A 1 283 ? 40.396 1.998 -58.686 1.00 64.69 283 ARG A N 1
ATOM 2097 C CA . ARG A 1 283 ? 39.067 1.559 -58.254 1.00 64.69 283 ARG A CA 1
ATOM 2098 C C . ARG A 1 283 ? 39.235 0.395 -57.289 1.00 64.69 283 ARG A C 1
ATOM 2100 O O . ARG A 1 283 ? 39.832 -0.613 -57.655 1.00 64.69 283 ARG A O 1
ATOM 2107 N N . PHE A 1 284 ? 38.728 0.565 -56.076 1.00 66.00 284 PHE A N 1
ATOM 2108 C CA . PHE A 1 284 ? 38.528 -0.529 -55.134 1.00 66.00 284 PHE A CA 1
ATOM 2109 C C . PHE A 1 284 ? 37.107 -1.057 -55.356 1.00 66.00 284 PHE A C 1
ATOM 2111 O O . PHE A 1 284 ? 36.189 -0.248 -55.504 1.00 66.00 284 PHE A O 1
ATOM 2118 N N . TYR A 1 285 ? 36.956 -2.377 -55.449 1.00 55.50 285 TYR A N 1
ATOM 2119 C CA . TYR A 1 285 ? 35.665 -3.064 -55.521 1.00 55.50 285 TYR A CA 1
ATOM 2120 C C . TYR A 1 285 ? 35.422 -3.792 -54.206 1.00 55.50 285 TYR A C 1
ATOM 2122 O O . TYR A 1 285 ? 36.413 -4.353 -53.683 1.00 55.50 285 TYR A O 1
#

Foldseek 3Di:
DDDDDDDDDDDDDDDDDDDDDDDDDDDDDDDDDDDDDDDDDDDDDDDDDDDDDPPDDDPVVPPPPDDDPPPDDDPQPQDPNDRDDPCVVVVQPPWDQAPQRDTDDGVVPHHSLPQAALVRDRVDPQHPQEPVRDRVFDWHQDPQPRDTADGPPPHHCVNCVVQAALVRHGPVPPDHWHQEPLRDTDRDHDPQAAPVRDGHDPVQPQQGFHQDLNDTAGHVVPHHVCVQAFLCRDGPVVVDDDQPSVPADQAPASDGVDPNPDHDDDPDDDDPDDPPPDDDDDDDD

Radius of gyration: 48.79 Å; chains: 1; bounding box: 96×67×139 Å